Protein AF-A0AAW0ALJ9-F1 (afdb_monomer)

Organism: NCBI:txid2862362

Sequence (204 aa):
MAFVFSSTTNTSSNLKRYLHLRTLSTPAQHSFQTSSTCPASNTCPASDTCPASDTCPASNTCPASQPPGKKIRSPAALAARAQASARYRKRNLKEEREKARERMARHRKKVKEDEALAEDFRARAREHTRRYRDKCVRLNCHEAQLITFHGPRPTTRATCSALSASLLDALERVKSRCQWLYSIAWTMQYPTALDRKRLVILLY

pLDDT: mean 70.54, std 20.19, range [33.31, 98.62]

Foldseek 3Di:
DDDDDDDDDDDPVVVVVVVVVPPPDDDDDPDPPPDCPPDPDDPPPPPDDDPDDDDDDPDDPDPPPDPPDPPPDPPVVVVVVVVVVVVVVVVVVVVVVVVVVVVVVVVVVVVVVVVVVVVVVVVVVVVVVVVVVVVVVVVVVVVVVVCVPPPDDPPDPVVVVVVVVVVVVVVVVVVVVVVVVVVVVVCVVDDPPPCPVVVVVVVD

Secondary structure (DSSP, 8-state):
-----------HHHHHHHHHTSSS-----------------------------------------PPS------HHHHHHHHHHHHHHHHHHHHHHHHHHHHHHHHHHHHHHHHHHHHHHHHHHHHHHHHHHHHHHHHHHHHHHHHHHHHPPP--SHHHHHHHHHHHHHHHHHHHHHHHHHHHHHHHHH---TTSTTTTTTS--

Mean predicted aligned error: 17.13 Å

Structure (mmCIF, N/CA/C/O backbone):
data_AF-A0AAW0ALJ9-F1
#
_entry.id   AF-A0AAW0ALJ9-F1
#
loop_
_atom_site.group_PDB
_atom_site.id
_atom_site.type_symbol
_atom_site.label_atom_id
_atom_site.label_alt_id
_atom_site.label_comp_id
_atom_site.label_asym_id
_atom_site.label_entity_id
_atom_site.label_seq_id
_atom_site.pdbx_PDB_ins_code
_atom_site.Cartn_x
_atom_site.Cartn_y
_atom_site.Cartn_z
_atom_site.occupancy
_atom_site.B_iso_or_equiv
_atom_site.auth_seq_id
_atom_site.auth_comp_id
_atom_site.auth_asym_id
_atom_site.auth_atom_id
_atom_site.pdbx_PDB_model_num
ATOM 1 N N . MET A 1 1 ? 48.667 15.050 -30.613 1.00 46.19 1 MET A N 1
ATOM 2 C CA . MET A 1 1 ? 47.858 15.684 -29.549 1.00 46.1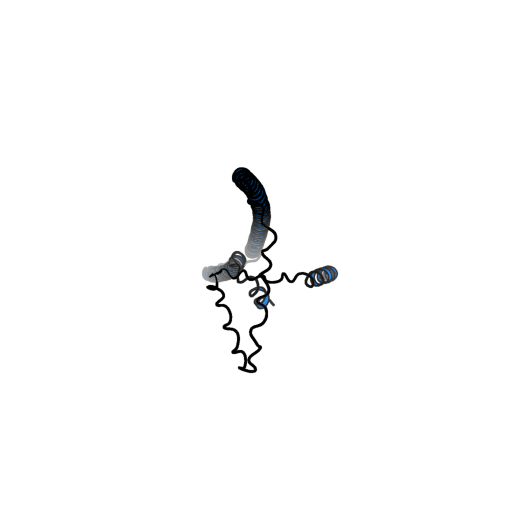9 1 MET A CA 1
ATOM 3 C C . MET A 1 1 ? 47.648 14.663 -28.441 1.00 46.19 1 MET A C 1
ATOM 5 O O . MET A 1 1 ? 46.950 13.685 -28.667 1.00 46.19 1 MET A O 1
ATOM 9 N N . ALA A 1 2 ? 48.331 14.825 -27.307 1.00 33.31 2 ALA A N 1
ATOM 10 C CA . ALA A 1 2 ? 48.246 13.908 -26.172 1.00 33.31 2 ALA A CA 1
ATOM 11 C C . ALA A 1 2 ? 47.044 14.277 -25.288 1.00 33.31 2 ALA A C 1
ATOM 13 O O . ALA A 1 2 ? 46.934 15.419 -24.847 1.00 33.31 2 ALA A O 1
ATOM 14 N N . PHE A 1 3 ? 46.141 13.324 -25.053 1.00 39.56 3 PHE A N 1
ATOM 15 C CA . PHE A 1 3 ? 45.011 13.485 -24.138 1.00 39.56 3 PHE A CA 1
ATOM 16 C C . PHE A 1 3 ? 45.433 13.064 -22.728 1.00 39.56 3 PHE A C 1
ATOM 18 O O . PHE A 1 3 ? 45.675 11.889 -22.462 1.00 39.56 3 PHE A O 1
ATOM 25 N N . VAL A 1 4 ? 45.516 14.043 -21.829 1.00 45.22 4 VAL A N 1
ATOM 26 C CA . VAL A 1 4 ? 45.705 13.840 -20.391 1.00 45.22 4 VAL A CA 1
ATOM 27 C C . VAL A 1 4 ? 44.340 13.536 -19.773 1.00 45.22 4 VAL A C 1
ATOM 29 O O . VAL A 1 4 ? 43.442 14.376 -19.795 1.00 45.22 4 VAL A O 1
ATOM 32 N N . PHE A 1 5 ? 44.170 12.331 -19.230 1.00 35.09 5 PHE A N 1
ATOM 33 C CA . PHE A 1 5 ? 42.991 11.954 -18.450 1.00 35.09 5 PHE A CA 1
ATOM 34 C C . PHE A 1 5 ? 43.221 12.314 -16.976 1.00 35.09 5 PHE A C 1
ATOM 36 O O . PHE A 1 5 ? 43.851 11.567 -16.227 1.00 35.09 5 PHE A O 1
ATOM 43 N N . SER A 1 6 ? 42.700 13.464 -16.545 1.00 41.94 6 SER A N 1
ATOM 44 C CA . SER A 1 6 ? 42.586 13.794 -15.121 1.00 41.94 6 SER A CA 1
ATOM 45 C C . SER A 1 6 ? 41.469 12.961 -14.495 1.00 41.94 6 SER A C 1
ATOM 47 O O . SER A 1 6 ? 40.286 13.215 -14.712 1.00 41.94 6 SER A O 1
ATOM 49 N N . SER A 1 7 ? 41.856 11.952 -13.719 1.00 37.72 7 SER A N 1
ATOM 50 C CA . SER A 1 7 ? 40.941 11.157 -12.900 1.00 37.72 7 SER A CA 1
ATOM 51 C C . SER A 1 7 ? 40.625 11.911 -11.609 1.00 37.72 7 SER A C 1
ATOM 53 O O . SER A 1 7 ? 41.486 12.071 -10.749 1.00 37.72 7 SER A O 1
ATOM 55 N N . THR A 1 8 ? 39.388 12.381 -11.463 1.00 41.19 8 THR A N 1
ATOM 56 C CA . THR A 1 8 ? 38.881 12.973 -10.221 1.00 41.19 8 THR A CA 1
ATOM 57 C C . THR A 1 8 ? 38.440 11.871 -9.257 1.00 41.19 8 THR A C 1
ATOM 59 O O . THR A 1 8 ? 37.381 11.260 -9.386 1.00 41.19 8 THR A O 1
ATOM 62 N N . THR A 1 9 ? 39.272 11.605 -8.256 1.00 49.66 9 THR A N 1
ATOM 63 C CA . THR A 1 9 ? 38.980 10.728 -7.121 1.00 49.66 9 THR A CA 1
ATOM 64 C C . THR A 1 9 ? 38.198 11.498 -6.055 1.00 49.66 9 THR A C 1
ATOM 66 O O . THR A 1 9 ? 38.776 12.234 -5.263 1.00 49.66 9 THR A O 1
ATOM 69 N N . ASN A 1 10 ? 36.867 11.352 -6.001 1.00 49.78 10 ASN A N 1
ATOM 70 C CA . ASN A 1 10 ? 36.101 11.874 -4.858 1.00 49.78 10 ASN A CA 1
ATOM 71 C C . ASN A 1 10 ? 34.777 11.134 -4.582 1.00 49.78 10 ASN A C 1
ATOM 73 O O . ASN A 1 10 ? 33.696 11.717 -4.591 1.00 49.78 10 ASN A O 1
ATOM 77 N N . THR A 1 11 ? 34.843 9.822 -4.332 1.00 51.19 11 THR A N 1
ATOM 78 C CA . THR A 1 11 ? 33.667 9.014 -3.927 1.00 51.19 11 THR A CA 1
ATOM 79 C C . THR A 1 11 ? 33.867 8.191 -2.646 1.00 51.19 11 THR A C 1
ATOM 81 O O . THR A 1 11 ? 32.933 7.541 -2.181 1.00 51.19 11 THR A O 1
ATOM 84 N N . SER A 1 12 ? 35.035 8.262 -1.999 1.00 51.81 12 SER A N 1
ATOM 85 C CA . SER A 1 12 ? 35.362 7.429 -0.825 1.00 51.81 12 SER A CA 1
ATOM 86 C C . SER A 1 12 ? 34.650 7.854 0.478 1.00 51.81 12 SER A C 1
ATOM 88 O O . SER A 1 12 ? 34.425 7.046 1.379 1.00 51.81 12 SER A O 1
ATOM 90 N N . SER A 1 13 ? 34.203 9.107 0.589 1.00 52.22 13 SER A N 1
ATOM 91 C CA . SER A 1 13 ? 33.634 9.658 1.830 1.00 52.22 13 SER A CA 1
ATOM 92 C C . SER A 1 13 ? 32.159 9.303 2.084 1.00 52.22 13 SER A C 1
ATOM 94 O O . SER A 1 13 ? 31.723 9.332 3.235 1.00 52.22 13 SER A O 1
ATOM 96 N N . ASN A 1 14 ? 31.394 8.883 1.069 1.00 53.47 14 ASN A N 1
ATOM 97 C CA . ASN A 1 14 ? 29.985 8.493 1.254 1.00 53.47 14 ASN A CA 1
ATOM 98 C C . ASN A 1 14 ? 29.789 7.017 1.640 1.00 53.47 14 ASN A C 1
ATOM 100 O O . ASN A 1 14 ? 28.769 6.677 2.243 1.00 53.47 14 ASN A O 1
ATOM 104 N N . LEU A 1 15 ? 30.772 6.144 1.389 1.00 54.16 15 LEU A N 1
ATOM 105 C CA . LEU A 1 15 ? 30.661 4.725 1.749 1.00 54.16 15 LEU A CA 1
ATOM 106 C C . LEU A 1 15 ? 30.765 4.489 3.268 1.00 54.16 15 LEU A C 1
ATOM 108 O O . LEU A 1 15 ? 30.088 3.614 3.806 1.00 54.16 15 LEU A O 1
ATOM 112 N N . LYS A 1 16 ? 31.541 5.313 3.990 1.00 51.78 16 LYS A N 1
ATOM 113 C CA . LYS A 1 16 ? 31.688 5.188 5.453 1.00 51.78 16 LYS A CA 1
ATOM 114 C C . LYS A 1 16 ? 30.420 5.558 6.234 1.00 51.78 16 LYS A C 1
ATOM 116 O O . LYS A 1 16 ? 30.189 4.982 7.293 1.00 51.78 16 LYS A O 1
ATOM 121 N N . ARG A 1 17 ? 29.551 6.439 5.714 1.00 52.72 17 ARG A N 1
ATOM 122 C CA . ARG A 1 17 ? 28.246 6.723 6.352 1.00 52.72 17 ARG A CA 1
ATOM 123 C C . ARG A 1 17 ? 27.226 5.601 6.153 1.00 52.72 17 ARG A C 1
ATOM 125 O O . ARG A 1 17 ? 26.405 5.381 7.036 1.00 52.72 17 ARG A O 1
ATOM 132 N N . TYR A 1 18 ? 27.306 4.853 5.053 1.00 48.38 18 TYR A N 1
ATOM 133 C CA . TYR A 1 18 ? 26.383 3.744 4.788 1.00 48.38 18 TYR A CA 1
ATOM 134 C C . TYR A 1 18 ? 26.651 2.499 5.648 1.00 48.38 18 TYR A C 1
ATOM 136 O O . TYR A 1 18 ? 25.716 1.759 5.950 1.00 48.38 18 TYR A O 1
ATOM 144 N N . LEU A 1 19 ? 27.891 2.282 6.099 1.00 53.19 19 LEU A N 1
ATOM 145 C CA . LEU A 1 19 ? 28.223 1.139 6.960 1.00 53.19 19 LEU A CA 1
ATOM 146 C C . LEU A 1 19 ? 27.845 1.348 8.435 1.00 53.19 19 LEU A C 1
ATOM 148 O O . LEU A 1 19 ? 27.513 0.377 9.108 1.00 53.19 19 LEU A O 1
ATOM 152 N N . HIS A 1 20 ? 27.794 2.590 8.927 1.00 49.97 20 HIS A N 1
ATOM 153 C CA . HIS A 1 20 ? 27.450 2.866 10.331 1.00 49.97 20 HIS A CA 1
ATOM 154 C C . HIS A 1 20 ? 25.946 2.800 10.651 1.00 49.97 20 HIS A C 1
ATOM 156 O O . HIS A 1 20 ? 25.574 2.640 11.809 1.00 49.97 20 HIS A O 1
ATOM 162 N N . LEU A 1 21 ? 25.070 2.876 9.643 1.00 47.25 21 LEU A N 1
ATOM 163 C CA . LEU A 1 21 ? 23.615 2.748 9.819 1.00 47.25 21 LEU A CA 1
ATOM 164 C C . LEU A 1 21 ? 23.124 1.290 9.813 1.00 47.25 21 LEU A C 1
ATOM 166 O O . LEU A 1 21 ? 21.953 1.036 10.085 1.00 47.25 21 LEU A O 1
ATOM 170 N N . ARG A 1 22 ? 23.998 0.316 9.521 1.00 47.56 22 ARG A N 1
ATOM 171 C CA . ARG A 1 22 ? 23.617 -1.100 9.393 1.00 47.56 22 ARG A CA 1
ATOM 172 C C . ARG A 1 22 ? 23.687 -1.897 10.701 1.00 47.56 22 ARG A C 1
ATOM 174 O O . ARG A 1 22 ? 23.239 -3.039 10.718 1.00 47.56 22 ARG A O 1
ATOM 181 N N . THR A 1 23 ? 24.191 -1.311 11.787 1.00 46.69 23 THR A N 1
ATOM 182 C CA . THR A 1 23 ? 24.416 -2.007 13.069 1.00 46.69 23 THR A CA 1
ATOM 183 C C . THR A 1 23 ? 23.332 -1.791 14.132 1.00 46.69 23 THR A C 1
ATOM 185 O O . THR A 1 23 ? 23.450 -2.356 15.211 1.00 46.69 23 THR A O 1
ATOM 188 N N . LEU A 1 24 ? 22.264 -1.026 13.867 1.00 47.66 24 LEU A N 1
ATOM 189 C CA . LEU A 1 24 ? 21.265 -0.671 14.898 1.00 47.66 24 LEU A CA 1
ATOM 190 C C . LEU A 1 24 ? 19.815 -1.041 14.557 1.00 47.66 24 LEU A C 1
ATOM 192 O O . LEU A 1 24 ? 18.875 -0.420 15.049 1.00 47.66 24 LEU A O 1
ATOM 196 N N . SER A 1 25 ? 19.576 -2.038 13.707 1.00 49.31 25 SER A N 1
ATOM 197 C CA . SER A 1 25 ? 18.195 -2.414 13.369 1.00 49.31 25 SER A CA 1
ATOM 198 C C . SER A 1 25 ? 18.040 -3.901 13.082 1.00 49.31 25 SER A C 1
ATOM 200 O O . SER A 1 25 ? 17.713 -4.310 11.972 1.00 49.31 25 SER A O 1
ATOM 202 N N . THR A 1 26 ? 18.241 -4.726 14.104 1.00 49.16 26 THR A N 1
ATOM 203 C CA . THR A 1 26 ? 17.614 -6.049 14.176 1.00 49.16 26 THR A CA 1
ATOM 204 C C . THR A 1 26 ? 16.191 -5.882 14.718 1.00 49.16 26 THR A C 1
ATOM 206 O O . THR A 1 26 ? 16.037 -5.639 15.916 1.00 49.16 26 THR A O 1
ATOM 209 N N . PRO A 1 27 ? 15.126 -5.998 13.903 1.00 50.84 27 PRO A N 1
ATOM 210 C CA . PRO A 1 27 ? 13.801 -6.210 14.457 1.00 50.84 27 PRO A CA 1
ATOM 211 C C . PRO A 1 27 ? 13.751 -7.638 15.003 1.00 50.84 27 PRO A C 1
ATOM 213 O O . PRO A 1 27 ? 13.974 -8.603 14.268 1.00 50.84 27 PRO A O 1
ATOM 216 N N . ALA A 1 28 ? 13.480 -7.757 16.302 1.00 47.88 28 ALA A N 1
ATOM 217 C CA . ALA A 1 28 ? 13.108 -9.010 16.935 1.00 47.88 28 ALA A CA 1
ATOM 218 C C . ALA A 1 28 ? 12.005 -9.680 16.101 1.00 47.88 28 ALA A C 1
ATOM 220 O O . ALA A 1 28 ? 10.946 -9.095 15.855 1.00 47.88 28 ALA A O 1
ATOM 221 N N . GLN A 1 29 ? 12.283 -10.886 15.609 1.00 45.19 29 GLN A N 1
ATOM 222 C CA . GLN A 1 29 ? 11.297 -11.695 14.913 1.00 45.19 29 GLN A CA 1
ATOM 223 C C . GLN A 1 29 ? 10.263 -12.184 15.927 1.00 45.19 29 GLN A C 1
ATOM 225 O O . GLN A 1 29 ? 10.466 -13.190 16.596 1.00 45.19 29 GLN A O 1
ATOM 230 N N . HIS A 1 30 ? 9.144 -11.473 16.032 1.00 46.22 30 HIS A N 1
ATOM 231 C CA . HIS A 1 30 ? 7.924 -12.038 16.593 1.00 46.22 30 HIS A CA 1
ATOM 232 C C . HIS A 1 30 ? 7.236 -12.862 15.502 1.00 46.22 30 HIS A C 1
ATOM 234 O O . HIS A 1 30 ? 6.482 -12.344 14.677 1.00 46.22 30 HIS A O 1
ATOM 240 N N . SER A 1 31 ? 7.534 -14.158 15.479 1.00 45.16 31 SER A N 1
ATOM 241 C CA . SER A 1 31 ? 6.715 -15.159 14.808 1.00 45.16 31 SER A CA 1
ATOM 242 C C . SER A 1 31 ? 5.355 -15.225 15.509 1.00 45.16 31 SER A C 1
ATOM 244 O O . SER A 1 31 ? 5.223 -15.722 16.625 1.00 45.16 31 SER A O 1
ATOM 246 N N . PHE A 1 32 ? 4.316 -14.704 14.859 1.00 46.53 32 PHE A N 1
ATOM 247 C CA . PHE A 1 32 ? 2.937 -14.962 15.262 1.00 46.53 32 PHE A CA 1
ATOM 248 C C . PHE A 1 32 ? 2.564 -16.381 14.823 1.00 46.53 32 PHE A C 1
ATOM 250 O O . PHE A 1 32 ? 2.092 -16.596 13.710 1.00 46.53 32 PHE A O 1
ATOM 257 N N . GLN A 1 33 ? 2.802 -17.355 15.702 1.00 45.84 33 GLN A N 1
ATOM 258 C CA . GLN A 1 33 ? 2.175 -18.670 15.620 1.00 45.84 33 GLN A CA 1
ATOM 259 C C . GLN A 1 33 ? 0.675 -18.511 15.903 1.00 45.84 33 GLN A C 1
ATOM 261 O O . GLN A 1 33 ? 0.235 -18.351 17.040 1.00 45.84 33 GLN A O 1
ATOM 266 N N . THR A 1 34 ? -0.121 -18.523 14.841 1.00 56.22 34 THR A N 1
ATOM 267 C CA . THR A 1 34 ? -1.567 -18.718 14.906 1.00 56.22 34 THR A CA 1
ATOM 268 C C . THR A 1 34 ? -1.861 -20.196 15.139 1.00 56.22 34 THR A C 1
ATOM 270 O O . THR A 1 34 ? -1.852 -20.972 14.191 1.00 56.22 34 THR A O 1
ATOM 273 N N . SER A 1 35 ? -2.134 -20.570 16.386 1.00 47.78 35 SER A N 1
ATOM 274 C CA . SER A 1 35 ? -3.017 -21.692 16.745 1.00 47.78 35 SER A CA 1
ATOM 275 C C . SER A 1 35 ? -3.161 -21.736 18.265 1.00 47.78 35 SER A C 1
ATOM 277 O O . SER A 1 35 ? -2.544 -22.552 18.947 1.00 47.78 35 SER A O 1
ATOM 279 N N . SER A 1 36 ? -3.975 -20.837 18.819 1.00 44.88 36 SER A N 1
ATOM 280 C CA . SER A 1 36 ? -4.501 -20.995 20.175 1.00 44.88 36 SER A CA 1
ATOM 281 C C . SER A 1 36 ? -5.580 -22.082 20.159 1.00 44.88 36 SER A C 1
ATOM 283 O O . SER A 1 36 ? -6.774 -21.799 20.252 1.00 44.88 36 SER A O 1
ATOM 285 N N . THR A 1 37 ? -5.161 -23.332 19.991 1.00 46.03 37 THR A N 1
ATOM 286 C CA . THR A 1 37 ? -5.931 -24.469 20.485 1.00 46.03 37 THR A CA 1
ATOM 287 C C . THR A 1 37 ? -5.856 -24.354 22.000 1.00 46.03 37 THR A C 1
ATOM 289 O O . THR A 1 37 ? -4.764 -24.414 22.563 1.00 46.03 37 THR A O 1
ATOM 292 N N . CYS A 1 38 ? -6.982 -24.074 22.654 1.00 49.50 38 CYS A N 1
ATOM 293 C CA . CYS A 1 38 ? -7.060 -24.063 24.110 1.00 49.50 38 CYS A CA 1
ATOM 294 C C . CYS A 1 38 ? -6.455 -25.375 24.633 1.00 49.50 38 CYS A C 1
ATOM 296 O O . CYS A 1 38 ? -6.991 -26.431 24.280 1.00 49.50 38 CYS A O 1
ATOM 298 N N . PRO A 1 39 ? -5.369 -25.363 25.433 1.00 49.53 39 PRO A N 1
ATOM 299 C CA . PRO A 1 39 ? -5.003 -26.566 26.148 1.00 49.53 39 PRO A CA 1
ATOM 300 C C . PRO A 1 39 ? -6.177 -26.869 27.071 1.00 49.53 39 PRO A C 1
ATOM 302 O O . PRO A 1 39 ? -6.634 -26.014 27.837 1.00 49.53 39 PRO A O 1
ATOM 305 N N . ALA A 1 40 ? -6.727 -28.064 26.881 1.00 51.59 40 ALA A N 1
ATOM 306 C CA . ALA A 1 40 ? -7.735 -28.635 27.739 1.00 51.59 40 ALA A CA 1
ATOM 307 C C . ALA A 1 40 ? -7.312 -28.432 29.195 1.00 51.59 40 ALA A C 1
ATOM 309 O O . ALA A 1 40 ? -6.150 -28.634 29.539 1.00 51.59 40 ALA A O 1
ATOM 310 N N . SER A 1 41 ? -8.278 -27.963 29.979 1.00 48.69 41 SER A N 1
ATOM 311 C CA . SER A 1 41 ? -8.406 -28.101 31.422 1.00 48.69 41 SER A CA 1
ATOM 312 C C . SER A 1 41 ? -7.146 -28.581 32.132 1.00 48.69 41 SER A C 1
ATOM 314 O O . SER A 1 41 ? -6.785 -29.748 32.026 1.00 48.69 41 SER A O 1
ATOM 316 N N . ASN A 1 42 ? -6.544 -27.686 32.916 1.00 44.78 42 ASN A N 1
ATOM 317 C CA . ASN A 1 42 ? -5.642 -28.051 33.998 1.00 44.78 42 ASN A CA 1
ATOM 318 C C . ASN A 1 42 ? -6.293 -29.164 34.830 1.00 44.78 42 ASN A C 1
ATOM 320 O O . ASN A 1 42 ? -7.122 -28.899 35.702 1.00 44.78 42 ASN A O 1
ATOM 324 N N . THR A 1 43 ? -5.932 -30.409 34.543 1.00 50.56 43 THR A N 1
ATOM 325 C CA . THR A 1 43 ? -6.062 -31.510 35.478 1.00 50.56 43 THR A CA 1
ATOM 326 C C . THR A 1 43 ? -5.200 -31.105 36.661 1.00 50.56 43 THR A C 1
ATOM 328 O O . THR A 1 43 ? -3.995 -30.896 36.510 1.00 50.56 43 THR A O 1
ATOM 331 N N . CYS A 1 44 ? -5.827 -30.891 37.817 1.00 45.19 44 CYS A N 1
ATOM 332 C CA . CYS A 1 44 ? -5.109 -30.692 39.065 1.00 45.19 44 CYS A CA 1
ATOM 333 C C . CYS A 1 44 ? -4.038 -31.790 39.174 1.00 45.19 44 CYS A C 1
ATOM 335 O O . CYS A 1 44 ? -4.384 -32.956 38.953 1.00 45.19 44 CYS A O 1
ATOM 337 N N . PRO A 1 45 ? -2.766 -31.465 39.469 1.00 48.38 45 PRO A N 1
ATOM 338 C CA . PRO A 1 45 ? -1.803 -32.507 39.769 1.00 48.38 45 PRO A CA 1
ATOM 339 C C . PRO A 1 45 ? -2.372 -33.290 40.949 1.00 48.38 45 PRO A C 1
ATOM 341 O O . PRO A 1 45 ? -2.704 -32.702 41.982 1.00 48.38 45 PRO A O 1
ATOM 344 N N . ALA A 1 46 ? -2.569 -34.594 40.748 1.00 56.19 46 ALA A N 1
ATOM 345 C CA . ALA A 1 46 ? -2.846 -35.520 41.828 1.00 56.19 46 ALA A CA 1
ATOM 346 C C . ALA A 1 46 ? -1.703 -35.341 42.825 1.00 56.19 46 ALA A C 1
ATOM 348 O O . ALA A 1 46 ? -0.559 -35.664 42.516 1.00 56.19 46 ALA A O 1
ATOM 349 N N . SER A 1 47 ? -2.006 -34.678 43.939 1.00 48.94 47 SER A N 1
ATOM 350 C CA . SER A 1 47 ? -1.036 -34.410 44.984 1.00 48.94 47 SER A CA 1
ATOM 351 C C . SER A 1 47 ? -0.462 -35.734 45.443 1.00 48.94 47 SER A C 1
ATOM 353 O O . SER A 1 47 ? -1.206 -36.678 45.721 1.00 48.94 47 SER A O 1
ATOM 355 N N . ASP A 1 48 ? 0.862 -35.767 45.465 1.00 46.31 48 ASP A N 1
ATOM 356 C CA . ASP A 1 48 ? 1.654 -36.861 45.969 1.00 46.31 48 ASP A CA 1
ATOM 357 C C . ASP A 1 48 ? 1.102 -37.362 47.300 1.00 46.31 48 ASP A C 1
ATOM 359 O O . ASP A 1 48 ? 0.805 -36.607 48.228 1.00 46.31 48 ASP A O 1
ATOM 363 N N . THR A 1 49 ? 0.956 -38.677 47.332 1.00 51.69 49 THR A N 1
ATOM 364 C CA . THR A 1 49 ? 0.745 -39.540 48.481 1.00 51.69 49 THR A CA 1
ATOM 365 C C . THR A 1 49 ? 1.420 -38.973 49.732 1.00 51.69 49 THR A C 1
ATOM 367 O O . THR A 1 49 ? 2.643 -39.014 49.868 1.00 51.69 49 THR A O 1
ATOM 370 N N . CYS A 1 50 ? 0.621 -38.459 50.668 1.00 46.59 50 CYS A N 1
ATOM 371 C CA . CYS A 1 50 ? 1.088 -38.192 52.022 1.00 46.59 50 CYS A CA 1
ATOM 372 C C . CYS A 1 50 ? 1.583 -39.517 52.629 1.00 46.59 50 CYS A C 1
ATOM 374 O O . CYS A 1 50 ? 0.841 -40.505 52.578 1.00 46.59 50 CYS A O 1
ATOM 376 N N . PRO A 1 51 ? 2.794 -39.582 53.210 1.00 49.06 51 PRO A N 1
ATOM 377 C CA . PRO A 1 51 ? 3.198 -40.752 53.969 1.00 49.06 51 PRO A CA 1
ATOM 378 C C . PRO A 1 51 ? 2.259 -40.891 55.169 1.00 49.06 51 PRO A C 1
ATOM 380 O O . PRO A 1 51 ? 2.028 -39.940 55.916 1.00 49.06 51 PRO A O 1
ATOM 383 N N . ALA A 1 52 ? 1.688 -42.084 55.317 1.00 56.28 52 ALA A N 1
ATOM 384 C CA . ALA A 1 52 ? 0.943 -42.486 56.494 1.00 56.28 52 ALA A CA 1
ATOM 385 C C . ALA A 1 52 ? 1.890 -42.450 57.697 1.00 56.28 52 ALA A C 1
ATOM 387 O O . ALA A 1 52 ? 2.688 -43.363 57.904 1.00 56.28 52 ALA A O 1
ATOM 388 N N . SER A 1 53 ? 1.851 -41.375 58.471 1.00 54.62 53 SER A N 1
ATOM 389 C CA . SER A 1 53 ? 2.475 -41.340 59.785 1.00 54.62 53 SER A CA 1
ATOM 390 C C . SER A 1 53 ? 1.619 -40.481 60.697 1.00 54.62 53 SER A C 1
ATOM 392 O O . SER A 1 53 ? 1.390 -39.300 60.451 1.00 54.62 53 SER A O 1
ATOM 394 N N . ASP A 1 54 ? 1.146 -41.167 61.726 1.00 44.84 54 ASP A N 1
ATOM 395 C CA . ASP A 1 54 ? 0.672 -40.658 62.998 1.00 44.84 54 ASP A CA 1
ATOM 396 C C . ASP A 1 54 ? -0.699 -39.980 63.015 1.00 44.84 54 ASP A C 1
ATOM 398 O O . ASP A 1 54 ? -0.914 -38.801 62.747 1.00 44.84 54 ASP A O 1
ATOM 402 N N . THR A 1 55 ? -1.644 -40.823 63.419 1.00 52.47 55 THR A N 1
ATOM 403 C CA . THR A 1 55 ? -2.919 -40.552 64.067 1.00 52.47 55 THR A CA 1
ATOM 404 C C . THR A 1 55 ? -2.830 -39.363 65.036 1.00 52.47 55 THR A C 1
ATOM 406 O O . THR A 1 55 ? -2.635 -39.525 66.239 1.00 52.47 55 THR A O 1
ATOM 409 N N . CYS A 1 56 ? -3.011 -38.145 64.528 1.00 46.12 56 CYS A N 1
ATOM 410 C CA . CYS A 1 56 ? -3.334 -36.993 65.363 1.00 46.12 56 CYS A CA 1
ATOM 411 C C . CYS A 1 56 ? -4.746 -37.189 65.942 1.00 46.12 56 CYS A C 1
ATOM 413 O O . CYS A 1 56 ? -5.675 -37.498 65.187 1.00 46.12 56 CYS A O 1
ATOM 415 N N . PRO A 1 57 ? -4.946 -37.019 67.262 1.00 47.09 57 PRO A N 1
ATOM 416 C CA . PRO A 1 57 ? -6.267 -37.117 67.857 1.00 47.09 57 PRO A CA 1
ATOM 417 C C . PRO A 1 57 ? -7.169 -36.041 67.254 1.00 47.09 57 PRO A C 1
ATOM 419 O O . PRO A 1 57 ? -6.761 -34.890 67.082 1.00 47.09 57 PRO A O 1
ATOM 422 N N . ALA A 1 58 ? -8.394 -36.447 66.924 1.00 54.78 58 ALA A N 1
ATOM 423 C CA . ALA A 1 58 ? -9.474 -35.600 66.448 1.00 54.78 58 ALA A CA 1
ATOM 424 C C . ALA A 1 58 ? -9.774 -34.490 67.467 1.00 54.78 58 ALA A C 1
ATOM 426 O O . ALA A 1 58 ? -10.634 -34.633 68.330 1.00 54.78 58 ALA A O 1
ATOM 427 N N . SER A 1 59 ? -9.050 -33.383 67.363 1.00 50.53 59 SER A N 1
ATOM 428 C CA . SER A 1 59 ? -9.231 -32.214 68.208 1.00 50.53 59 SER A CA 1
ATOM 429 C C . SER A 1 59 ? -9.281 -30.984 67.321 1.00 50.53 59 SER A C 1
ATOM 431 O O . SER A 1 59 ? -8.280 -30.559 66.751 1.00 50.53 59 SER A O 1
ATOM 433 N N . ASN A 1 60 ? -10.479 -30.406 67.269 1.00 46.72 60 ASN A N 1
ATOM 434 C CA . ASN A 1 60 ? -10.785 -29.062 66.796 1.00 46.72 60 ASN A CA 1
ATOM 435 C C . ASN A 1 60 ? -10.720 -28.865 65.280 1.00 46.72 60 ASN A C 1
ATOM 437 O O . ASN A 1 60 ? -9.798 -28.270 64.728 1.00 46.72 60 ASN A O 1
ATOM 441 N N . THR A 1 61 ? -11.809 -29.264 64.624 1.00 53.94 61 THR A N 1
ATOM 442 C CA . THR A 1 61 ? -12.313 -28.618 63.412 1.00 53.94 61 THR A CA 1
ATOM 443 C C . THR A 1 61 ? -12.304 -27.105 63.643 1.00 53.94 61 THR A C 1
ATOM 445 O O . THR A 1 61 ? -13.201 -26.563 64.288 1.00 53.94 61 THR A O 1
ATOM 448 N N . CYS A 1 62 ? -11.269 -26.411 63.167 1.00 50.03 62 CYS A N 1
ATOM 449 C CA . CYS A 1 62 ? -11.293 -24.959 63.082 1.00 50.03 62 CYS A CA 1
ATOM 450 C C . CYS A 1 62 ? -12.582 -24.589 62.338 1.00 50.03 62 CYS A C 1
ATOM 452 O O . CYS A 1 62 ? -12.792 -25.105 61.233 1.00 50.03 62 CYS A O 1
ATOM 454 N N . PRO A 1 63 ? -13.472 -23.756 62.909 1.00 55.81 63 PRO A N 1
ATOM 455 C CA . PRO A 1 63 ? -14.631 -23.291 62.174 1.00 55.81 63 PRO A CA 1
ATOM 456 C C . PRO A 1 63 ? -14.080 -22.629 60.921 1.00 55.81 63 PRO A C 1
ATOM 458 O O . PRO A 1 63 ? -13.264 -21.711 61.017 1.00 55.81 63 PRO A O 1
ATOM 461 N N . ALA A 1 64 ? -14.448 -23.152 59.752 1.00 58.62 64 ALA A N 1
ATOM 462 C CA . ALA A 1 64 ? -14.143 -22.518 58.486 1.00 58.62 64 ALA A CA 1
ATOM 463 C C . ALA A 1 64 ? -14.648 -21.083 58.613 1.00 58.62 64 ALA A C 1
ATOM 465 O O . ALA A 1 64 ? -15.861 -20.868 58.609 1.00 58.62 64 ALA A O 1
ATOM 466 N N . SER A 1 65 ? -13.728 -20.138 58.843 1.00 59.47 65 SER A N 1
ATOM 467 C CA . SER A 1 65 ? -14.026 -18.719 58.972 1.00 59.47 65 SER A CA 1
ATOM 468 C C . SER A 1 65 ? -14.837 -18.352 57.750 1.00 59.47 65 SER A C 1
ATOM 470 O O . SER A 1 65 ? -14.297 -18.248 56.646 1.00 59.47 65 SER A O 1
ATOM 472 N N . GLN A 1 66 ? -16.154 -18.251 57.935 1.00 59.66 66 GLN A N 1
ATOM 473 C CA . GLN A 1 66 ? -17.041 -17.867 56.863 1.00 59.66 66 GLN A CA 1
ATOM 474 C C . GLN A 1 66 ? -16.529 -16.511 56.395 1.00 59.66 66 GLN A C 1
ATOM 476 O O . GLN A 1 66 ? -16.378 -15.610 57.229 1.00 59.66 66 GLN A O 1
ATOM 481 N N . PRO A 1 67 ? -16.182 -16.363 55.104 1.00 68.81 67 PRO A N 1
ATOM 482 C CA . PRO A 1 67 ? -15.707 -15.087 54.612 1.00 68.81 67 PRO A CA 1
ATOM 483 C C . PRO A 1 67 ? -16.756 -14.044 55.009 1.00 68.81 67 PRO A C 1
ATOM 485 O O . PRO A 1 67 ? -17.946 -14.288 54.774 1.00 68.81 67 PRO A O 1
ATOM 488 N N . PRO A 1 68 ? -16.347 -12.939 55.662 1.00 67.62 68 PRO A N 1
ATOM 489 C CA . PRO A 1 68 ? -17.262 -11.991 56.282 1.00 67.62 68 PRO A CA 1
ATOM 490 C C . PRO A 1 68 ? -18.364 -11.639 55.288 1.00 67.62 68 PRO A C 1
ATOM 492 O O . PRO A 1 68 ? -18.077 -11.284 54.140 1.00 67.62 68 PRO A O 1
ATOM 495 N N . GLY A 1 69 ? -19.611 -11.848 55.725 1.00 62.72 69 GLY A N 1
ATOM 496 C CA . GLY A 1 69 ? -20.798 -11.957 54.884 1.00 62.72 69 GLY A CA 1
ATOM 497 C C . GLY A 1 69 ? -20.767 -11.021 53.682 1.00 62.72 69 GLY A C 1
ATOM 498 O O . GLY A 1 69 ? -20.853 -9.798 53.817 1.00 62.72 69 GLY A O 1
ATOM 499 N N . LYS A 1 70 ? -20.654 -11.602 52.481 1.00 73.00 70 LYS A N 1
ATOM 500 C CA . LYS A 1 70 ? -20.848 -10.868 51.230 1.00 73.00 70 LYS A CA 1
ATOM 501 C C . L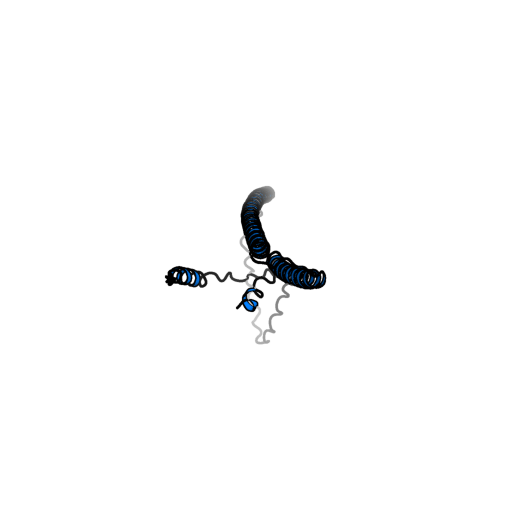YS A 1 70 ? -22.253 -10.277 51.275 1.00 73.00 70 LYS A C 1
ATOM 503 O O . LYS A 1 70 ? -23.220 -10.990 51.029 1.00 73.00 70 LYS A O 1
ATOM 508 N N . LYS A 1 71 ? -22.363 -8.977 51.580 1.00 80.44 71 LYS A N 1
ATOM 509 C CA . LYS A 1 71 ? -23.607 -8.212 51.430 1.00 80.44 71 LYS A CA 1
ATOM 510 C C . LYS A 1 71 ? -24.172 -8.526 50.047 1.00 80.44 71 LYS A C 1
ATOM 512 O O . LYS A 1 71 ? -23.560 -8.163 49.037 1.00 80.44 71 LYS A O 1
ATOM 517 N N . ILE A 1 72 ? -25.294 -9.245 50.011 1.00 79.56 72 ILE A N 1
ATOM 518 C CA . ILE A 1 72 ? -25.999 -9.580 48.777 1.00 79.56 72 ILE A CA 1
ATOM 519 C C . ILE A 1 72 ? -26.373 -8.241 48.146 1.00 79.56 72 ILE A C 1
ATOM 521 O O . ILE A 1 72 ? -27.159 -7.472 48.698 1.00 79.56 72 ILE A O 1
ATOM 525 N N . ARG A 1 73 ? -25.717 -7.898 47.035 1.00 85.00 73 ARG A N 1
ATOM 526 C CA . ARG A 1 73 ? -26.024 -6.661 46.316 1.00 85.00 73 ARG A CA 1
ATOM 527 C C . ARG A 1 73 ? -27.429 -6.797 45.750 1.00 85.00 73 ARG A C 1
ATOM 529 O O . ARG A 1 73 ? -27.762 -7.840 45.192 1.00 85.00 73 ARG A O 1
ATOM 536 N N . SER A 1 74 ? -28.224 -5.738 45.861 1.00 93.75 74 SER A N 1
ATOM 537 C CA . SER A 1 74 ? -29.559 -5.720 45.274 1.00 93.75 74 SER A CA 1
ATOM 538 C C . SER A 1 74 ? -29.488 -5.979 43.756 1.00 93.75 74 SER A C 1
ATOM 540 O O . SER A 1 74 ? -28.518 -5.563 43.106 1.00 93.75 74 SER A O 1
ATOM 542 N N . PRO A 1 75 ? -30.506 -6.623 43.157 1.00 94.56 75 PRO A N 1
ATOM 543 C CA . PRO A 1 75 ? -30.575 -6.842 41.709 1.00 94.56 75 PRO A CA 1
ATOM 544 C C . PRO A 1 75 ? -30.367 -5.557 40.890 1.00 94.56 75 PRO A C 1
ATOM 546 O O . PRO A 1 75 ? -29.691 -5.570 39.861 1.00 94.56 75 PRO A O 1
ATOM 549 N N . ALA A 1 76 ? -30.851 -4.418 41.400 1.00 94.50 76 ALA A N 1
ATOM 550 C CA . ALA A 1 76 ? -30.648 -3.102 40.798 1.00 94.50 76 ALA A CA 1
ATOM 551 C C . ALA A 1 76 ? -29.159 -2.711 40.697 1.00 94.50 76 ALA A C 1
ATOM 553 O O . ALA A 1 76 ? -28.712 -2.218 39.660 1.00 94.50 76 ALA A O 1
ATOM 554 N N . ALA A 1 77 ? -28.357 -2.981 41.733 1.00 93.62 77 ALA A N 1
ATOM 555 C CA . ALA A 1 77 ? -26.924 -2.685 41.724 1.00 93.62 77 ALA A CA 1
ATOM 556 C C . ALA A 1 77 ? -26.146 -3.576 40.735 1.00 93.62 77 ALA A C 1
ATOM 558 O O . ALA A 1 77 ? -25.175 -3.125 40.119 1.00 93.62 77 ALA A O 1
ATOM 559 N N . LEU A 1 78 ? -26.576 -4.830 40.549 1.00 93.88 78 LEU A N 1
ATOM 560 C CA . LEU A 1 78 ? -26.010 -5.729 39.537 1.00 93.88 78 LEU A CA 1
ATOM 561 C C . LEU A 1 78 ? -26.348 -5.259 38.116 1.00 93.88 78 LEU A C 1
ATOM 563 O O . LEU A 1 78 ? -25.450 -5.186 37.273 1.00 93.88 78 LEU A O 1
ATOM 567 N N . ALA A 1 79 ? -27.598 -4.861 37.871 1.00 95.56 79 ALA A N 1
ATOM 568 C CA . ALA A 1 79 ? -28.028 -4.317 36.586 1.00 95.56 79 ALA A CA 1
ATOM 569 C C . ALA A 1 79 ? -27.268 -3.028 36.224 1.00 95.56 79 ALA A C 1
ATOM 571 O O . ALA A 1 79 ? -26.748 -2.908 35.113 1.00 95.56 79 ALA A O 1
ATOM 572 N N . ALA A 1 80 ? -27.109 -2.101 37.175 1.00 96.19 80 ALA A N 1
ATOM 573 C CA . ALA A 1 80 ? -26.344 -0.871 36.969 1.00 96.19 80 ALA A CA 1
ATOM 574 C C . ALA A 1 80 ? -24.876 -1.157 36.604 1.00 96.19 80 ALA A C 1
ATOM 576 O O . ALA A 1 80 ? -24.327 -0.560 35.673 1.00 96.19 80 ALA A O 1
ATOM 577 N N . ARG A 1 81 ? -24.241 -2.129 37.274 1.00 96.19 81 ARG A N 1
ATOM 578 C CA . ARG A 1 81 ? -22.864 -2.543 36.965 1.00 96.19 81 ARG A CA 1
ATOM 579 C C . ARG A 1 81 ? -22.751 -3.180 35.578 1.00 96.19 81 ARG A C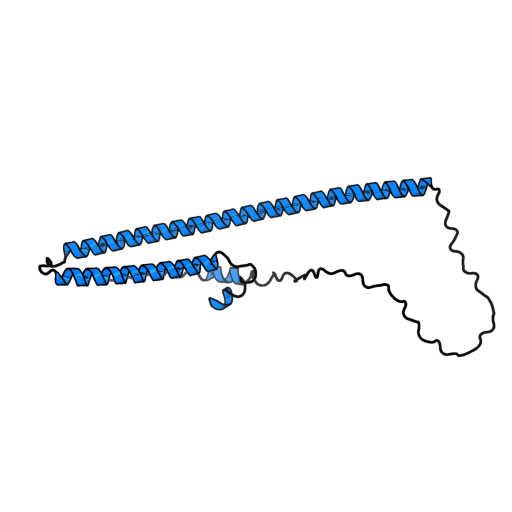 1
ATOM 581 O O . ARG A 1 81 ? -21.797 -2.888 34.855 1.00 96.19 81 ARG A O 1
ATOM 588 N N . ALA A 1 82 ? -23.716 -4.012 35.189 1.00 96.62 82 ALA A N 1
ATOM 589 C CA . ALA A 1 82 ? -23.761 -4.613 33.858 1.00 96.62 82 ALA A CA 1
ATOM 590 C C . ALA A 1 82 ? -23.909 -3.542 32.763 1.00 96.62 82 ALA A C 1
ATOM 592 O O . ALA A 1 82 ? -23.162 -3.552 31.782 1.00 96.62 82 ALA A O 1
ATOM 593 N N . GLN A 1 83 ? -24.791 -2.558 32.963 1.00 97.62 83 GLN A N 1
ATOM 594 C CA . GLN A 1 83 ? -24.960 -1.433 32.040 1.00 97.62 83 GLN A CA 1
ATOM 595 C C . GLN A 1 83 ? -23.695 -0.571 31.937 1.00 97.62 83 GLN A C 1
ATOM 597 O O . GLN A 1 83 ? -23.284 -0.211 30.830 1.00 97.62 83 GLN A O 1
ATOM 602 N N . ALA A 1 84 ? -23.037 -0.271 33.061 1.00 97.38 84 ALA A N 1
ATOM 603 C CA . ALA A 1 84 ? -21.773 0.463 33.071 1.00 97.38 84 ALA A CA 1
ATOM 604 C C . ALA A 1 84 ? -20.670 -0.295 32.311 1.00 97.38 84 ALA A C 1
ATOM 606 O O . ALA A 1 84 ? -19.981 0.289 31.472 1.00 97.38 84 ALA A O 1
ATOM 607 N N . SER A 1 85 ? -20.557 -1.610 32.527 1.00 97.69 85 SER A N 1
ATOM 608 C CA . SER A 1 85 ? -19.612 -2.467 31.801 1.00 97.69 85 SER A CA 1
ATOM 609 C C . SER A 1 85 ? -19.901 -2.499 30.296 1.00 97.69 85 SER A C 1
ATOM 611 O O . SER A 1 85 ? -18.986 -2.361 29.483 1.00 97.69 85 SER A O 1
ATOM 613 N N . ALA A 1 86 ? -21.174 -2.590 29.899 1.00 97.88 86 ALA A N 1
ATOM 614 C CA . ALA A 1 86 ? -21.571 -2.549 28.494 1.00 97.88 86 ALA A CA 1
ATOM 615 C C . ALA A 1 86 ? -21.221 -1.204 27.833 1.00 97.88 86 ALA A C 1
ATOM 617 O O . ALA A 1 86 ? -20.711 -1.178 26.711 1.00 97.88 86 ALA A O 1
ATOM 618 N N . ARG A 1 87 ? -21.438 -0.079 28.530 1.00 97.81 87 ARG A N 1
ATOM 619 C CA . ARG A 1 87 ? -21.047 1.257 28.047 1.00 97.81 87 ARG A CA 1
ATOM 620 C C . ARG A 1 87 ? -19.532 1.377 27.881 1.00 97.81 87 ARG A C 1
ATOM 622 O O . ARG A 1 87 ? -19.081 1.890 26.859 1.00 97.81 87 ARG A O 1
ATOM 629 N N . TYR A 1 88 ? -18.756 0.864 28.836 1.00 97.69 88 TYR A N 1
ATOM 630 C CA . TYR A 1 88 ? -17.296 0.837 28.748 1.00 97.69 88 TYR A CA 1
ATOM 631 C C . TYR A 1 88 ? -16.811 0.018 27.542 1.00 97.69 88 TYR A C 1
ATOM 633 O O . TYR A 1 88 ? -16.037 0.522 26.731 1.00 97.69 88 TYR A O 1
ATOM 641 N N . ARG A 1 89 ? -17.346 -1.196 27.344 1.00 98.06 89 ARG A N 1
ATOM 642 C CA . ARG A 1 89 ? -17.022 -2.038 26.177 1.00 98.06 89 ARG A CA 1
ATOM 643 C C . ARG A 1 89 ? -17.343 -1.345 24.853 1.00 98.06 89 ARG A C 1
ATOM 645 O O . ARG A 1 89 ? -16.535 -1.400 23.932 1.00 98.06 89 ARG A O 1
ATOM 652 N N . LYS A 1 90 ? -18.484 -0.652 24.757 1.00 98.19 90 LYS A N 1
ATOM 653 C CA . LYS A 1 90 ? -18.853 0.116 23.554 1.00 98.19 90 LYS A CA 1
ATOM 654 C C . LYS A 1 90 ? -17.866 1.250 23.256 1.00 98.19 90 LYS A C 1
ATOM 656 O O . LYS A 1 90 ? -17.528 1.447 22.093 1.00 98.19 90 LYS A O 1
ATOM 661 N N . ARG A 1 91 ? -17.393 1.976 24.278 1.00 97.69 91 ARG A N 1
ATOM 662 C CA . ARG A 1 91 ? -16.370 3.025 24.107 1.00 97.69 91 ARG A CA 1
ATOM 663 C C . ARG A 1 91 ? -15.039 2.436 23.646 1.00 97.69 91 ARG A C 1
ATOM 665 O O . ARG A 1 91 ? -14.501 2.912 22.655 1.00 97.69 91 ARG A O 1
ATOM 672 N N . ASN A 1 92 ? -14.587 1.356 24.284 1.00 97.81 92 ASN A N 1
ATOM 673 C CA . ASN A 1 92 ? -13.333 0.692 23.924 1.00 97.81 92 ASN A CA 1
ATOM 674 C C . ASN A 1 92 ? -13.367 0.148 22.480 1.00 97.81 92 ASN A C 1
ATOM 676 O O . ASN A 1 92 ? -12.460 0.379 21.693 1.00 97.81 92 ASN A O 1
ATOM 680 N N . LEU A 1 93 ? -14.479 -0.475 22.069 1.00 98.19 93 LEU A N 1
ATOM 681 C CA . LEU A 1 93 ? -14.667 -0.926 20.683 1.00 98.19 93 LEU A CA 1
ATOM 682 C C . LEU A 1 93 ? -14.667 0.226 19.668 1.00 98.19 93 LEU A C 1
ATOM 684 O O . LEU A 1 93 ? -14.223 0.042 18.534 1.00 98.19 93 LEU A O 1
ATOM 688 N N . LYS A 1 94 ? -15.191 1.401 20.038 1.00 98.00 94 LYS A N 1
ATOM 689 C CA . LYS A 1 94 ? -15.156 2.587 19.175 1.00 98.00 94 LYS A CA 1
ATOM 690 C C . LYS A 1 94 ? -13.719 3.085 19.000 1.00 98.00 94 LYS A C 1
ATOM 692 O O . LYS A 1 94 ? -13.316 3.322 17.866 1.00 98.00 94 LYS A O 1
ATOM 697 N N . GLU A 1 95 ? -12.965 3.179 20.092 1.00 98.38 95 GLU A N 1
ATOM 698 C CA . GLU A 1 95 ? -11.560 3.600 20.084 1.00 98.38 95 GLU A CA 1
ATOM 699 C C . GLU A 1 95 ? -10.681 2.638 19.268 1.00 98.38 95 GLU A C 1
ATOM 701 O O . GLU A 1 95 ? -9.914 3.070 18.410 1.00 98.38 95 GLU A O 1
ATOM 706 N N . GLU A 1 96 ? -10.853 1.325 19.439 1.00 98.38 96 GLU A N 1
ATOM 707 C CA . GLU A 1 96 ? -10.114 0.322 18.662 1.00 98.38 96 GLU A CA 1
ATOM 708 C C . GLU A 1 96 ? -10.443 0.379 17.162 1.00 98.38 96 GLU A C 1
ATOM 710 O O . GLU A 1 96 ? -9.554 0.272 16.314 1.00 98.38 96 GLU A O 1
ATOM 715 N N . ARG A 1 97 ? -11.710 0.625 16.799 1.00 98.50 97 ARG A N 1
ATOM 716 C CA . ARG A 1 97 ? -12.105 0.840 15.395 1.00 98.50 97 ARG A CA 1
ATOM 717 C C . ARG A 1 97 ? -11.473 2.097 14.805 1.00 98.50 97 ARG A C 1
ATOM 719 O O . ARG A 1 97 ? -11.111 2.096 13.629 1.00 98.50 97 ARG A O 1
ATOM 726 N N . GLU A 1 98 ? -11.356 3.162 15.587 1.00 98.62 98 GLU A N 1
ATOM 727 C CA . GLU A 1 98 ? -10.724 4.409 15.162 1.00 98.62 98 GLU A CA 1
ATOM 728 C C . GLU A 1 98 ? -9.215 4.230 14.955 1.00 98.62 98 GLU A C 1
ATOM 730 O O . GLU A 1 98 ? -8.713 4.532 13.871 1.00 98.62 98 GLU A O 1
ATOM 735 N N . LYS A 1 99 ? -8.520 3.592 15.905 1.00 98.56 99 LYS A N 1
ATOM 736 C CA . LYS A 1 99 ? -7.107 3.205 15.755 1.00 98.56 99 LYS A CA 1
ATOM 737 C C . LYS A 1 99 ? -6.884 2.314 14.532 1.00 98.56 99 LYS A C 1
ATOM 739 O O . LYS A 1 99 ? -5.914 2.498 13.797 1.00 98.56 99 LYS A O 1
ATOM 744 N N . ALA A 1 100 ? -7.777 1.358 14.269 1.00 98.31 100 ALA A N 1
ATOM 745 C CA . ALA A 1 100 ? -7.696 0.506 13.083 1.00 98.31 100 ALA A CA 1
ATOM 746 C C . ALA A 1 100 ? -7.852 1.309 11.779 1.00 98.31 100 ALA A C 1
ATOM 748 O O . ALA A 1 100 ? -7.084 1.107 10.836 1.00 98.31 100 ALA A O 1
ATOM 749 N N . ARG A 1 101 ? -8.797 2.259 11.726 1.00 98.50 101 ARG A N 1
ATOM 750 C CA . ARG A 1 101 ? -8.955 3.175 10.581 1.00 98.50 101 ARG A CA 1
ATOM 751 C C . ARG A 1 101 ? -7.704 4.015 10.360 1.00 98.50 101 ARG A C 1
ATOM 753 O O . ARG A 1 101 ? -7.262 4.147 9.221 1.00 98.50 101 ARG A O 1
ATOM 760 N N . GLU A 1 102 ? -7.105 4.524 11.430 1.00 98.62 102 GLU A N 1
ATOM 761 C CA . GLU A 1 102 ? -5.875 5.306 11.353 1.00 98.62 102 GLU A CA 1
ATOM 762 C C . GLU A 1 102 ? -4.694 4.471 10.834 1.00 98.62 102 GLU A C 1
ATOM 764 O O . GLU A 1 102 ? -3.974 4.904 9.932 1.00 98.62 102 GLU A O 1
ATOM 769 N N . ARG A 1 103 ? -4.528 3.233 11.319 1.00 98.50 103 ARG A N 1
ATOM 770 C CA . ARG A 1 103 ? -3.512 2.295 10.806 1.00 98.50 103 ARG A CA 1
ATOM 771 C C . ARG A 1 103 ? -3.694 2.025 9.312 1.00 98.50 103 ARG A C 1
ATOM 773 O O . ARG A 1 103 ? -2.721 2.082 8.561 1.00 98.50 103 ARG A O 1
ATOM 780 N N . MET A 1 104 ? -4.930 1.801 8.865 1.00 97.69 104 MET A N 1
ATOM 781 C CA . MET A 1 104 ? -5.238 1.605 7.444 1.00 97.69 104 MET A CA 1
ATOM 782 C C . MET A 1 104 ? -4.981 2.868 6.613 1.00 97.69 104 MET A C 1
ATOM 784 O O . MET A 1 104 ? -4.484 2.765 5.493 1.00 97.69 104 MET A O 1
ATOM 788 N N . ALA A 1 105 ? -5.262 4.059 7.146 1.00 98.50 105 ALA A N 1
ATOM 789 C CA . ALA A 1 105 ? -4.965 5.325 6.477 1.00 98.50 105 ALA A CA 1
ATOM 790 C C . ALA A 1 105 ? -3.452 5.540 6.309 1.00 98.50 105 ALA A C 1
ATOM 792 O O . ALA A 1 105 ? -2.994 5.865 5.211 1.00 98.50 105 ALA A O 1
ATOM 793 N N . ARG A 1 106 ? -2.661 5.277 7.358 1.00 98.25 106 ARG A N 1
ATOM 794 C CA . ARG A 1 106 ? -1.190 5.324 7.296 1.00 98.25 106 ARG A CA 1
ATOM 795 C C . ARG A 1 106 ? -0.638 4.311 6.291 1.00 98.25 106 ARG A C 1
ATOM 797 O O . ARG A 1 106 ? 0.228 4.659 5.494 1.00 98.25 106 ARG A O 1
ATOM 804 N N . HIS A 1 107 ? -1.172 3.088 6.278 1.00 97.88 107 HIS A N 1
ATOM 805 C CA . HIS A 1 107 ? -0.773 2.068 5.309 1.00 97.88 107 HIS A CA 1
ATOM 806 C C . HIS A 1 107 ? -1.087 2.492 3.869 1.00 97.88 107 HIS A C 1
ATOM 808 O O . HIS A 1 107 ? -0.214 2.419 3.012 1.00 97.88 107 HIS A O 1
ATOM 814 N N . ARG A 1 108 ? -2.288 3.027 3.607 1.00 98.06 108 ARG A N 1
ATOM 815 C CA . ARG A 1 108 ? -2.654 3.570 2.287 1.00 98.06 108 ARG A CA 1
ATOM 816 C C . ARG A 1 108 ? -1.725 4.697 1.840 1.00 98.06 108 ARG A C 1
ATOM 818 O O . ARG A 1 108 ? -1.373 4.745 0.668 1.00 98.06 108 ARG A O 1
ATOM 825 N N . LYS A 1 109 ? -1.326 5.593 2.749 1.00 98.31 109 LYS A N 1
ATOM 826 C CA . LYS A 1 109 ? -0.362 6.658 2.439 1.00 98.31 109 LYS A CA 1
ATOM 827 C C . LYS A 1 109 ? 0.992 6.073 2.031 1.00 98.31 109 LYS A C 1
ATOM 829 O O . LYS A 1 109 ? 1.508 6.445 0.986 1.00 98.31 109 LYS A O 1
ATOM 834 N N . LYS A 1 110 ? 1.501 5.104 2.796 1.00 97.44 110 LYS A N 1
ATOM 835 C CA . LYS A 1 110 ? 2.762 4.420 2.486 1.00 97.44 110 LYS A CA 1
ATOM 836 C C . LYS A 1 110 ? 2.720 3.694 1.136 1.00 97.44 110 LYS A C 1
ATOM 838 O O . LYS A 1 110 ? 3.649 3.823 0.356 1.00 97.44 110 LYS A O 1
ATOM 843 N N . VAL A 1 111 ? 1.623 2.998 0.826 1.00 97.31 111 VAL A N 1
ATOM 844 C CA . VAL A 1 111 ? 1.445 2.338 -0.482 1.00 97.31 111 VAL A CA 1
ATOM 845 C C . VAL A 1 111 ? 1.502 3.350 -1.629 1.00 97.31 111 VAL A C 1
ATOM 847 O O . VAL A 1 111 ? 2.155 3.085 -2.630 1.00 97.31 111 VAL A O 1
ATOM 850 N N . LYS A 1 112 ? 0.884 4.528 -1.475 1.00 97.94 112 LYS A N 1
ATOM 851 C CA . LYS A 1 112 ? 0.958 5.599 -2.483 1.00 97.94 112 LYS A CA 1
ATOM 852 C C . LYS A 1 112 ? 2.369 6.172 -2.641 1.00 97.94 112 LYS A C 1
ATOM 854 O O . LYS A 1 112 ? 2.764 6.494 -3.754 1.00 97.94 112 LYS A O 1
ATOM 859 N N . GLU A 1 113 ? 3.117 6.316 -1.548 1.00 97.94 113 GLU A N 1
ATOM 860 C CA . GLU A 1 113 ? 4.519 6.758 -1.588 1.00 97.94 113 GLU A CA 1
ATOM 861 C C . GLU A 1 113 ? 5.406 5.729 -2.309 1.00 97.94 113 GLU A C 1
ATOM 863 O O . GLU A 1 113 ? 6.191 6.099 -3.181 1.00 97.94 113 GLU A O 1
ATOM 868 N N . ASP A 1 114 ? 5.226 4.439 -2.010 1.00 95.19 114 ASP A N 1
ATOM 869 C CA . ASP A 1 114 ? 5.941 3.343 -2.670 1.00 95.19 114 ASP A CA 1
ATOM 870 C C . ASP A 1 114 ? 5.583 3.251 -4.171 1.00 95.19 114 ASP A C 1
ATOM 872 O O . ASP A 1 114 ? 6.456 3.024 -5.010 1.00 95.19 114 ASP A O 1
ATOM 876 N N . GLU A 1 115 ? 4.315 3.471 -4.532 1.00 97.31 115 GLU A N 1
ATOM 877 C CA . GLU A 1 115 ? 3.847 3.511 -5.924 1.00 97.31 115 GLU A CA 1
ATOM 878 C C . GLU A 1 115 ? 4.420 4.711 -6.695 1.00 97.31 115 GLU A C 1
ATOM 880 O O . GLU A 1 115 ? 4.895 4.550 -7.821 1.00 97.31 115 GLU A O 1
ATOM 885 N N . ALA A 1 116 ? 4.458 5.896 -6.078 1.00 97.88 116 ALA A N 1
ATOM 886 C CA . ALA A 1 116 ? 5.076 7.082 -6.669 1.00 97.88 116 ALA A CA 1
ATOM 887 C C . ALA A 1 116 ? 6.582 6.884 -6.903 1.00 97.88 116 ALA A C 1
ATOM 889 O O . ALA A 1 116 ? 7.104 7.247 -7.959 1.00 97.88 116 ALA A O 1
ATOM 890 N N . LEU A 1 117 ? 7.277 6.255 -5.949 1.00 97.31 117 LEU A N 1
ATOM 891 C CA . LEU A 1 117 ? 8.685 5.900 -6.101 1.00 97.31 117 LEU A CA 1
ATOM 892 C C . LEU A 1 117 ? 8.885 4.898 -7.249 1.00 97.31 117 LEU A C 1
ATOM 894 O O . LEU A 1 117 ? 9.802 5.058 -8.054 1.00 97.31 117 LEU A O 1
ATOM 898 N N . ALA A 1 118 ? 8.018 3.888 -7.363 1.00 94.50 118 ALA A N 1
ATOM 899 C CA . ALA A 1 118 ? 8.064 2.923 -8.458 1.00 94.50 118 ALA A CA 1
ATOM 900 C C . ALA A 1 118 ? 7.841 3.583 -9.832 1.00 94.50 118 ALA A C 1
ATOM 902 O O . ALA A 1 118 ? 8.523 3.223 -10.795 1.00 94.50 118 ALA A O 1
ATOM 903 N N . GLU A 1 119 ? 6.939 4.562 -9.936 1.00 97.00 119 GLU A N 1
ATOM 904 C CA . GLU A 1 119 ? 6.754 5.342 -11.166 1.00 97.00 119 GLU A CA 1
ATOM 905 C C . GLU A 1 119 ? 7.966 6.217 -11.513 1.00 97.00 119 GLU A C 1
ATOM 907 O O . GLU A 1 119 ? 8.350 6.255 -12.684 1.00 97.00 119 GLU A O 1
ATOM 912 N N . ASP A 1 120 ? 8.636 6.844 -10.537 1.00 97.06 120 ASP A N 1
ATOM 913 C CA . ASP A 1 120 ? 9.894 7.573 -10.790 1.00 97.06 120 ASP A CA 1
ATOM 914 C C . ASP A 1 120 ? 10.978 6.632 -11.341 1.00 97.06 120 ASP A C 1
ATOM 916 O O . ASP A 1 120 ? 11.628 6.927 -12.348 1.00 97.06 120 ASP A O 1
ATOM 920 N N . PHE A 1 121 ? 11.121 5.436 -10.758 1.00 94.00 121 PHE A N 1
ATOM 921 C CA . PHE A 1 121 ? 12.036 4.418 -11.282 1.00 94.00 121 PHE A CA 1
ATOM 922 C C . PHE A 1 121 ? 11.695 4.014 -12.722 1.00 94.00 121 PHE A C 1
ATOM 924 O O . PHE A 1 121 ? 12.589 3.960 -13.574 1.00 94.00 121 PHE A O 1
ATOM 931 N N . ARG A 1 122 ? 10.413 3.775 -13.031 1.00 93.88 122 ARG A N 1
ATOM 932 C CA . ARG A 1 122 ? 9.962 3.477 -14.402 1.00 93.88 122 ARG A CA 1
ATOM 933 C C . ARG A 1 122 ? 10.249 4.641 -15.351 1.00 93.88 122 ARG A C 1
ATOM 935 O O . ARG A 1 122 ? 10.697 4.410 -16.473 1.00 93.88 122 ARG A O 1
ATOM 942 N N . ALA A 1 123 ? 10.039 5.884 -14.920 1.00 96.00 123 ALA A N 1
ATOM 943 C CA . ALA A 1 123 ? 10.323 7.074 -15.715 1.00 96.00 123 ALA A CA 1
ATOM 944 C C . ALA A 1 123 ? 11.819 7.200 -16.045 1.00 96.00 123 ALA A C 1
ATOM 946 O O . ALA A 1 123 ? 12.173 7.380 -17.213 1.00 96.00 123 ALA A O 1
ATOM 947 N N . ARG A 1 124 ? 12.704 7.005 -15.060 1.00 95.31 124 ARG A N 1
ATOM 948 C CA . ARG A 1 124 ? 14.162 6.999 -15.278 1.00 95.31 124 ARG A CA 1
ATOM 949 C C . ARG A 1 124 ? 14.605 5.879 -16.216 1.00 95.31 124 ARG A C 1
ATOM 951 O O . ARG A 1 124 ? 15.454 6.108 -17.075 1.00 95.31 124 ARG A O 1
ATOM 958 N N . ALA A 1 125 ? 14.016 4.688 -16.101 1.00 89.81 125 ALA A N 1
ATOM 959 C CA . ALA A 1 125 ? 14.304 3.572 -17.002 1.00 89.81 125 ALA A CA 1
ATOM 960 C C . ALA A 1 125 ? 13.886 3.875 -18.455 1.00 89.81 125 ALA A C 1
ATOM 962 O O . ALA A 1 125 ? 14.641 3.590 -19.393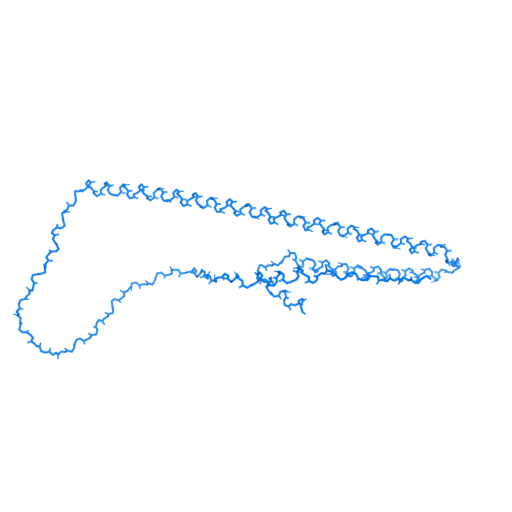 1.00 89.81 125 ALA A O 1
ATOM 963 N N . ARG A 1 126 ? 12.719 4.508 -18.653 1.00 93.62 126 ARG A N 1
ATOM 964 C CA . ARG A 1 126 ? 12.262 4.978 -19.974 1.00 93.62 126 ARG A CA 1
ATOM 965 C C . ARG A 1 126 ? 13.229 6.002 -20.568 1.00 93.62 126 ARG A C 1
ATOM 967 O O . ARG A 1 126 ? 13.623 5.863 -21.724 1.00 93.62 126 ARG A O 1
ATOM 974 N N . GLU A 1 127 ? 13.664 6.977 -19.776 1.00 96.56 127 GLU A N 1
ATOM 975 C CA . GLU A 1 127 ? 14.625 7.998 -20.209 1.00 96.56 127 GLU A CA 1
ATOM 976 C C . GLU A 1 127 ? 15.993 7.394 -20.560 1.00 96.56 127 GLU A C 1
ATOM 978 O O . GLU A 1 127 ? 16.573 7.716 -21.596 1.00 96.56 127 GLU A O 1
ATOM 983 N N . HIS A 1 128 ? 16.494 6.452 -19.759 1.00 92.00 128 HIS A N 1
ATOM 984 C CA . HIS A 1 128 ? 17.734 5.742 -20.071 1.00 92.00 128 HIS A CA 1
ATOM 985 C C . HIS A 1 128 ? 17.630 4.976 -21.399 1.00 92.00 128 HIS A C 1
ATOM 987 O O . HIS A 1 128 ? 18.526 5.050 -22.242 1.00 92.00 128 HIS A O 1
ATOM 993 N N . THR A 1 129 ? 16.507 4.289 -21.620 1.00 88.94 129 THR A N 1
ATOM 994 C CA . THR A 1 129 ? 16.233 3.568 -22.872 1.00 88.94 129 THR A CA 1
ATOM 995 C C . THR A 1 129 ? 16.174 4.520 -24.067 1.00 88.94 129 THR A C 1
ATOM 997 O O . THR A 1 129 ? 16.730 4.218 -25.124 1.00 88.94 129 THR A O 1
ATOM 1000 N N . ARG A 1 130 ? 15.558 5.697 -23.900 1.00 94.75 130 ARG A N 1
ATOM 1001 C CA . ARG A 1 130 ? 15.514 6.747 -24.924 1.00 94.75 130 ARG A CA 1
ATOM 1002 C C . ARG A 1 130 ? 16.915 7.242 -25.279 1.00 94.75 130 ARG A C 1
ATOM 1004 O O . ARG A 1 130 ? 17.284 7.216 -26.448 1.00 94.75 130 ARG A O 1
ATOM 1011 N N . ARG A 1 131 ? 17.732 7.593 -24.281 1.00 94.12 131 ARG A N 1
ATOM 1012 C CA . ARG A 1 131 ? 19.126 8.028 -24.493 1.00 94.12 131 ARG A CA 1
ATOM 1013 C C . ARG A 1 131 ? 19.963 6.969 -25.197 1.00 94.12 131 ARG A C 1
ATOM 1015 O O . ARG A 1 131 ? 20.769 7.303 -26.064 1.00 94.12 131 ARG A O 1
ATOM 1022 N N . TYR A 1 132 ? 19.776 5.703 -24.827 1.00 86.31 132 TYR A N 1
ATOM 1023 C CA . TYR A 1 132 ? 20.457 4.590 -25.475 1.00 86.31 132 TYR A CA 1
ATOM 1024 C C . TYR A 1 132 ? 20.060 4.487 -26.951 1.00 86.31 132 TYR A C 1
ATOM 1026 O O . TYR A 1 132 ? 20.936 4.462 -27.813 1.00 86.31 132 TYR A O 1
ATOM 1034 N N . ARG A 1 133 ? 18.756 4.538 -27.256 1.00 86.69 133 ARG A N 1
ATOM 1035 C CA . ARG A 1 133 ? 18.246 4.556 -28.635 1.00 86.69 133 ARG A CA 1
ATOM 1036 C C . ARG A 1 133 ? 18.830 5.721 -29.438 1.00 86.69 133 ARG A C 1
ATOM 1038 O O . ARG A 1 133 ? 19.350 5.492 -30.525 1.00 86.69 133 ARG A O 1
ATOM 1045 N N . ASP A 1 134 ? 18.825 6.935 -28.894 1.00 91.06 134 ASP A N 1
ATOM 1046 C CA . ASP A 1 134 ? 19.370 8.120 -29.572 1.00 91.06 134 ASP A CA 1
ATOM 1047 C C . ASP A 1 134 ? 20.884 8.006 -29.817 1.00 91.06 134 ASP A C 1
ATOM 1049 O O . ASP A 1 134 ? 21.415 8.528 -30.801 1.00 91.06 134 ASP A O 1
ATOM 1053 N N . LYS A 1 135 ? 21.619 7.329 -28.926 1.00 89.25 135 LYS A N 1
ATOM 1054 C CA . LYS A 1 135 ? 23.047 7.046 -29.119 1.00 89.25 135 LYS A CA 1
ATOM 1055 C C . LYS A 1 135 ? 23.267 6.003 -30.219 1.00 89.25 135 LYS A C 1
ATOM 1057 O O . LYS A 1 135 ? 24.126 6.222 -31.066 1.00 89.25 135 LYS A O 1
ATOM 1062 N N . CYS A 1 136 ? 22.475 4.931 -30.251 1.00 80.19 136 CYS A N 1
ATOM 1063 C CA . CYS A 1 136 ? 22.526 3.923 -31.314 1.00 80.19 136 CYS A CA 1
ATOM 1064 C C . CYS A 1 136 ? 22.203 4.519 -32.689 1.00 80.19 136 CYS A C 1
ATOM 1066 O O . CYS A 1 136 ? 22.930 4.260 -33.641 1.00 80.19 136 CYS A O 1
ATOM 1068 N N . VAL A 1 137 ? 21.169 5.363 -32.793 1.00 86.12 137 VAL A N 1
ATOM 1069 C CA . VAL A 1 137 ? 20.823 6.040 -34.054 1.00 86.12 137 VAL A CA 1
ATOM 1070 C C . VAL A 1 137 ? 21.979 6.920 -34.530 1.00 86.12 137 VAL A C 1
ATOM 1072 O O . VAL A 1 137 ? 22.358 6.846 -35.693 1.00 86.12 137 VAL A O 1
ATOM 1075 N N . ARG A 1 138 ? 22.602 7.700 -33.635 1.00 85.94 138 ARG A N 1
ATOM 1076 C CA . ARG A 1 138 ? 23.760 8.536 -33.993 1.00 85.94 138 ARG A CA 1
ATOM 1077 C C . ARG A 1 138 ? 24.971 7.725 -34.450 1.00 85.94 138 ARG A C 1
ATOM 1079 O O . ARG A 1 138 ? 25.605 8.118 -35.423 1.00 85.94 138 ARG A O 1
ATOM 1086 N N . LEU A 1 139 ? 25.277 6.614 -33.779 1.00 82.69 139 LEU A N 1
ATOM 1087 C CA . LEU A 1 139 ? 26.382 5.732 -34.171 1.00 82.69 139 LEU A CA 1
ATOM 1088 C C . LEU A 1 139 ? 26.126 5.095 -35.542 1.00 82.69 139 LEU A C 1
ATOM 1090 O O . LEU A 1 139 ? 26.990 5.183 -36.408 1.00 82.69 139 LEU A O 1
ATOM 1094 N N . ASN A 1 140 ? 24.921 4.571 -35.778 1.00 79.62 140 ASN A N 1
ATOM 1095 C CA . ASN A 1 140 ? 24.555 3.990 -37.072 1.00 79.62 140 ASN A CA 1
ATOM 1096 C C . ASN A 1 140 ? 24.590 5.032 -38.202 1.00 79.62 140 ASN A C 1
ATOM 1098 O O . ASN A 1 140 ? 25.051 4.730 -39.299 1.00 79.6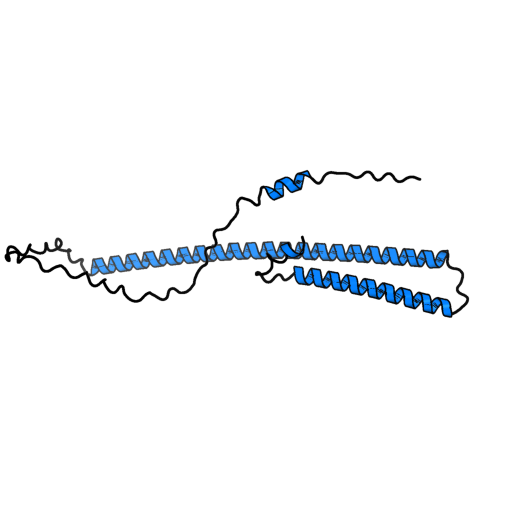2 140 ASN A O 1
ATOM 1102 N N . CYS A 1 141 ? 24.146 6.269 -37.946 1.00 73.69 141 CYS A N 1
ATOM 1103 C CA . CYS A 1 141 ? 24.251 7.353 -38.925 1.00 73.69 141 CYS A CA 1
ATOM 1104 C C . CYS A 1 141 ? 25.712 7.706 -39.239 1.00 73.69 141 CYS A C 1
ATOM 1106 O O . CYS A 1 141 ? 26.043 7.942 -40.398 1.00 73.69 141 CYS A O 1
ATOM 1108 N N . HIS A 1 142 ? 26.588 7.729 -38.231 1.00 74.38 142 HIS A N 1
ATOM 1109 C CA . HIS A 1 142 ? 28.003 8.039 -38.428 1.00 74.38 142 HIS A CA 1
ATOM 1110 C C . HIS A 1 142 ? 28.739 6.916 -39.178 1.00 74.38 142 HIS A C 1
ATOM 1112 O O . HIS A 1 142 ? 29.571 7.196 -40.040 1.00 74.38 142 HIS A O 1
ATOM 1118 N N . GLU A 1 143 ? 28.424 5.648 -38.900 1.00 72.50 143 GLU A N 1
ATOM 1119 C CA . GLU A 1 143 ? 28.954 4.515 -39.670 1.00 72.50 143 GLU A CA 1
ATOM 1120 C C . GLU A 1 143 ? 28.448 4.528 -41.115 1.00 72.50 143 GLU A C 1
ATOM 1122 O O . GLU A 1 143 ? 29.244 4.372 -42.040 1.00 72.50 143 GLU A O 1
ATOM 1127 N N . ALA A 1 144 ? 27.157 4.803 -41.334 1.00 67.50 144 ALA A N 1
ATOM 1128 C CA . ALA A 1 144 ? 26.602 4.938 -42.679 1.00 67.50 144 ALA A CA 1
ATOM 1129 C C . ALA A 1 144 ? 27.300 6.055 -43.472 1.00 67.50 144 ALA A C 1
ATOM 1131 O O . ALA A 1 144 ? 27.652 5.851 -44.633 1.00 67.50 144 ALA A O 1
ATOM 1132 N N . GLN A 1 145 ? 27.570 7.200 -42.831 1.00 70.88 145 GLN A N 1
ATOM 1133 C CA . GLN A 1 145 ? 28.301 8.311 -43.443 1.00 70.88 145 GLN A CA 1
ATOM 1134 C C . GLN A 1 145 ? 29.741 7.933 -43.814 1.00 70.88 145 GLN A C 1
ATOM 1136 O O . GLN A 1 145 ? 30.168 8.222 -44.933 1.00 70.88 145 GLN A O 1
ATOM 1141 N N . LEU A 1 146 ? 30.469 7.241 -42.930 1.00 68.81 146 LEU A N 1
ATOM 1142 C CA . LEU A 1 146 ? 31.836 6.777 -43.202 1.00 68.81 146 LEU A CA 1
ATOM 1143 C C . LEU A 1 146 ? 31.893 5.793 -44.380 1.00 68.81 146 LEU A C 1
ATOM 1145 O O . LEU A 1 146 ? 32.792 5.896 -45.218 1.00 68.81 146 LEU A O 1
ATOM 1149 N N . ILE A 1 147 ? 30.910 4.894 -44.492 1.00 67.06 147 ILE A N 1
ATOM 1150 C CA . ILE A 1 147 ? 30.805 3.954 -45.617 1.00 67.06 147 ILE A CA 1
ATOM 1151 C C . ILE A 1 147 ? 30.548 4.705 -46.932 1.00 67.06 147 ILE A C 1
ATOM 1153 O O . ILE A 1 147 ? 31.184 4.399 -47.941 1.00 67.06 147 ILE A O 1
ATOM 1157 N N . THR A 1 148 ? 29.677 5.721 -46.936 1.00 64.06 148 THR A N 1
ATOM 1158 C CA . THR A 1 148 ? 29.416 6.524 -48.145 1.00 64.06 148 THR A CA 1
ATOM 1159 C C . THR A 1 148 ? 30.578 7.420 -48.569 1.00 64.06 148 THR A C 1
ATOM 1161 O O . THR A 1 148 ? 30.692 7.709 -49.757 1.00 64.06 148 THR A O 1
ATOM 1164 N N . PHE A 1 149 ? 31.433 7.868 -47.643 1.00 65.12 149 PHE A N 1
ATOM 1165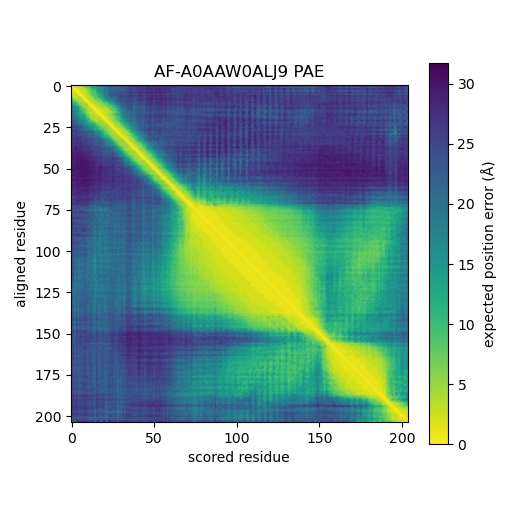 C CA . PHE A 1 149 ? 32.479 8.851 -47.955 1.00 65.12 149 PHE A CA 1
ATOM 1166 C C . PHE A 1 149 ? 33.823 8.228 -48.366 1.00 65.12 149 PHE A C 1
ATOM 1168 O O . PHE A 1 149 ? 34.567 8.846 -49.123 1.00 65.12 149 PHE A O 1
ATOM 1175 N N . HIS A 1 150 ? 34.138 7.010 -47.906 1.00 61.72 150 HIS A N 1
ATOM 1176 C CA . HIS A 1 150 ? 35.445 6.375 -48.149 1.00 61.72 150 HIS A CA 1
ATOM 1177 C C . HIS A 1 150 ? 35.389 4.987 -48.807 1.00 61.72 150 HIS A C 1
ATOM 1179 O O . HIS A 1 150 ? 36.435 4.378 -49.035 1.00 61.72 150 HIS A O 1
ATOM 1185 N N . GLY A 1 151 ? 34.204 4.475 -49.148 1.00 52.97 151 GLY A N 1
ATOM 1186 C CA . GLY A 1 151 ? 34.076 3.184 -49.821 1.00 52.97 151 GLY A CA 1
ATOM 1187 C C . GLY A 1 151 ? 34.416 3.251 -51.321 1.00 52.97 151 GLY A C 1
ATOM 1188 O O . GLY A 1 151 ? 33.851 4.093 -52.025 1.00 52.97 151 GLY A O 1
ATOM 1189 N N . PRO A 1 152 ? 35.273 2.360 -51.865 1.00 58.50 152 PRO A N 1
ATOM 1190 C CA . PRO A 1 152 ? 35.369 2.176 -53.312 1.00 58.50 152 PRO A CA 1
ATOM 1191 C C . PRO A 1 152 ? 33.989 1.780 -53.852 1.00 58.50 152 PRO A C 1
ATOM 1193 O O . PRO A 1 152 ? 33.307 0.952 -53.247 1.00 58.50 152 PRO A O 1
ATOM 1196 N N . ARG A 1 153 ? 33.559 2.371 -54.978 1.00 58.88 153 ARG A N 1
ATOM 1197 C CA . ARG A 1 153 ? 32.284 2.013 -55.624 1.00 58.88 153 ARG A CA 1
ATOM 1198 C C . ARG A 1 153 ? 32.243 0.489 -55.812 1.00 58.88 153 ARG A C 1
ATOM 1200 O O . ARG A 1 153 ? 33.094 -0.029 -56.536 1.00 58.88 153 ARG A O 1
ATOM 1207 N N . PRO A 1 154 ? 31.306 -0.240 -55.181 1.00 56.22 154 PRO A N 1
ATOM 1208 C CA . PRO A 1 154 ? 31.264 -1.688 -55.300 1.00 56.22 154 PRO A CA 1
ATOM 1209 C C . PRO A 1 154 ? 30.826 -2.041 -56.722 1.00 56.22 154 PRO A C 1
ATOM 1211 O O . PRO A 1 154 ? 29.675 -1.840 -57.100 1.00 56.22 154 PRO A O 1
ATOM 1214 N N . THR A 1 155 ? 31.752 -2.539 -57.539 1.00 58.38 155 THR A N 1
ATOM 1215 C CA . THR A 1 155 ? 31.471 -2.951 -58.922 1.00 58.38 155 THR A CA 1
ATOM 1216 C C . THR A 1 155 ? 30.961 -4.389 -59.0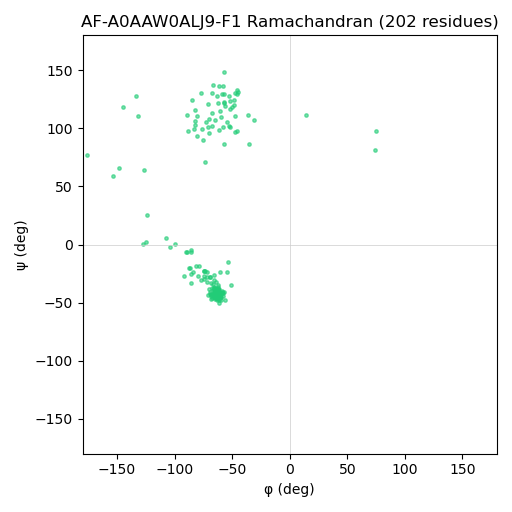23 1.00 58.38 155 THR A C 1
ATOM 1218 O O . THR A 1 155 ? 30.563 -4.817 -60.102 1.00 58.38 155 THR A O 1
ATOM 1221 N N . THR A 1 156 ? 30.908 -5.150 -57.920 1.00 57.00 156 THR A N 1
ATOM 1222 C CA . THR A 1 156 ? 30.502 -6.564 -57.944 1.00 57.00 156 THR A CA 1
ATOM 1223 C C . THR A 1 156 ? 29.493 -6.924 -56.850 1.00 57.00 156 THR A C 1
ATOM 1225 O O . THR A 1 156 ? 29.711 -6.724 -55.657 1.00 57.00 156 THR A O 1
ATOM 1228 N N . ARG A 1 157 ? 28.381 -7.541 -57.274 1.00 63.50 157 ARG A N 1
ATOM 1229 C CA . ARG A 1 157 ? 27.217 -7.960 -56.463 1.00 63.50 157 ARG A CA 1
ATOM 1230 C C . ARG A 1 157 ? 27.567 -8.856 -55.260 1.00 63.50 157 ARG A C 1
ATOM 1232 O O . ARG A 1 157 ? 26.815 -8.892 -54.291 1.00 63.50 157 ARG A O 1
ATOM 1239 N N . ALA A 1 158 ? 28.705 -9.550 -55.315 1.00 64.50 158 ALA A N 1
ATOM 1240 C CA . ALA A 1 158 ? 29.173 -10.473 -54.280 1.00 64.50 158 ALA A CA 1
ATOM 1241 C C . ALA A 1 158 ? 29.666 -9.774 -52.996 1.00 64.50 158 ALA A C 1
ATOM 1243 O O . ALA A 1 158 ? 29.566 -10.341 -51.912 1.00 64.50 158 ALA A O 1
ATOM 1244 N N . THR A 1 159 ? 30.158 -8.533 -53.080 1.00 65.00 159 THR A N 1
ATOM 1245 C CA . THR A 1 159 ? 30.607 -7.797 -51.881 1.00 65.00 159 THR A CA 1
ATOM 1246 C C . THR A 1 159 ? 29.430 -7.236 -51.078 1.00 65.00 159 THR A C 1
ATOM 1248 O O . THR A 1 159 ? 29.475 -7.208 -49.848 1.00 65.00 159 THR A O 1
ATOM 1251 N N . CYS A 1 160 ? 28.322 -6.891 -51.743 1.00 59.91 160 CYS A N 1
ATOM 1252 C CA . CYS A 1 160 ? 27.097 -6.446 -51.076 1.00 59.91 160 CYS A CA 1
ATOM 1253 C C . CYS A 1 160 ? 26.431 -7.548 -50.234 1.00 59.91 160 CYS A C 1
ATOM 1255 O O . CYS A 1 160 ? 25.923 -7.250 -49.153 1.00 59.91 160 CYS A O 1
ATOM 1257 N N . SER A 1 161 ? 26.447 -8.814 -50.675 1.00 70.94 161 SER A N 1
ATOM 1258 C CA . SER A 1 161 ? 25.832 -9.906 -49.902 1.00 70.94 161 SER A CA 1
ATOM 1259 C C . SER A 1 161 ? 26.610 -10.207 -48.619 1.00 70.94 161 SER A C 1
ATOM 1261 O O . SER A 1 161 ? 26.000 -10.352 -47.560 1.00 70.94 161 SER A O 1
ATOM 1263 N N . ALA A 1 162 ? 27.946 -10.210 -48.678 1.00 72.69 162 ALA A N 1
ATOM 1264 C CA . ALA A 1 162 ? 28.797 -10.433 -47.508 1.00 72.69 162 ALA A CA 1
ATOM 1265 C C . ALA A 1 162 ? 28.633 -9.328 -46.447 1.00 72.69 162 ALA A C 1
ATOM 1267 O 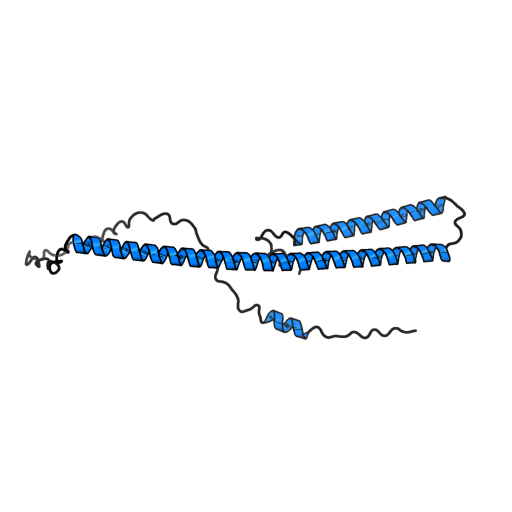O . ALA A 1 162 ? 28.494 -9.622 -45.258 1.00 72.69 162 ALA A O 1
ATOM 1268 N N . LEU A 1 163 ? 28.558 -8.061 -46.874 1.00 73.69 163 LEU A N 1
ATOM 1269 C CA . LEU A 1 163 ? 28.306 -6.934 -45.970 1.00 73.69 163 LEU A CA 1
ATOM 1270 C C . LEU A 1 163 ? 26.914 -7.010 -45.327 1.00 73.69 163 LEU A C 1
ATOM 1272 O O . LEU A 1 163 ? 26.787 -6.774 -44.127 1.00 73.69 163 LEU A O 1
ATOM 1276 N N . SER A 1 164 ? 25.882 -7.398 -46.085 1.00 76.62 164 SER A N 1
ATOM 1277 C CA . SER A 1 164 ? 24.521 -7.534 -45.546 1.00 76.62 164 SER A CA 1
ATOM 1278 C C . SER A 1 164 ? 24.399 -8.639 -44.488 1.00 76.62 164 SER A C 1
ATOM 1280 O O . SER A 1 164 ? 23.727 -8.445 -43.475 1.00 76.62 164 SER A O 1
ATOM 1282 N N . ALA A 1 165 ? 25.105 -9.761 -44.670 1.00 75.81 165 ALA A N 1
ATOM 1283 C CA . ALA A 1 165 ? 25.105 -10.870 -43.720 1.00 75.81 165 ALA A CA 1
ATOM 1284 C C . ALA A 1 165 ? 25.799 -10.495 -42.401 1.00 75.81 165 ALA A C 1
ATOM 1286 O O . ALA A 1 165 ? 25.274 -10.776 -41.325 1.00 75.81 165 ALA A O 1
ATOM 1287 N N . SER A 1 166 ? 26.936 -9.793 -42.470 1.00 79.69 166 SER A N 1
ATOM 1288 C CA . SER A 1 166 ? 27.649 -9.340 -41.269 1.00 79.69 166 SER A CA 1
ATOM 1289 C C . SER A 1 166 ? 26.856 -8.295 -40.473 1.00 79.69 166 SER A C 1
ATOM 1291 O O . SER A 1 166 ? 26.930 -8.273 -39.245 1.00 79.69 166 SER A O 1
ATOM 1293 N N . LEU A 1 167 ? 26.086 -7.440 -41.154 1.00 77.25 167 LEU A N 1
ATOM 1294 C CA . LEU A 1 167 ? 25.205 -6.454 -40.518 1.00 77.25 167 LEU A CA 1
ATOM 1295 C C . LEU A 1 167 ? 24.023 -7.119 -39.803 1.00 77.25 167 LEU A C 1
ATOM 1297 O O . LEU A 1 167 ? 23.697 -6.741 -38.679 1.00 77.25 167 LEU A O 1
ATOM 1301 N N . LEU A 1 168 ? 23.407 -8.126 -40.425 1.00 78.62 168 LEU A N 1
ATOM 1302 C CA . LEU A 1 168 ? 22.322 -8.896 -39.813 1.00 78.62 168 LEU A CA 1
ATOM 1303 C C . LEU A 1 168 ? 22.789 -9.645 -38.560 1.00 78.62 168 LEU A C 1
ATOM 1305 O O . LEU A 1 168 ? 22.133 -9.557 -37.524 1.00 78.62 168 LEU A O 1
ATOM 1309 N N . ASP A 1 169 ? 23.949 -10.297 -38.615 1.00 81.69 169 ASP A N 1
ATOM 1310 C CA . ASP A 1 169 ? 24.513 -11.011 -37.465 1.00 81.69 169 ASP A CA 1
ATOM 1311 C C . ASP A 1 169 ? 24.879 -10.056 -36.310 1.00 81.69 169 ASP A C 1
ATOM 1313 O O . ASP A 1 169 ? 24.596 -10.322 -35.138 1.00 81.69 169 ASP A O 1
ATOM 1317 N N . ALA A 1 170 ? 25.422 -8.873 -36.620 1.00 78.50 170 ALA A N 1
ATOM 1318 C CA . ALA A 1 170 ? 25.666 -7.840 -35.613 1.00 78.50 170 ALA A CA 1
ATOM 1319 C C . ALA A 1 170 ? 24.360 -7.355 -34.951 1.00 78.50 170 ALA A C 1
ATOM 1321 O O . ALA A 1 170 ? 24.305 -7.199 -33.725 1.00 78.50 170 ALA A O 1
ATOM 1322 N N . LEU A 1 171 ? 23.292 -7.164 -35.733 1.00 78.06 171 LEU A N 1
ATOM 1323 C CA . LEU A 1 171 ? 21.976 -6.778 -35.218 1.00 78.06 171 LEU A CA 1
ATOM 1324 C C . LEU A 1 171 ? 21.358 -7.865 -34.327 1.00 78.06 171 LEU A C 1
ATOM 1326 O O . LEU A 1 171 ? 20.788 -7.535 -33.282 1.00 78.06 171 LEU A O 1
ATOM 1330 N N . GLU A 1 172 ? 21.507 -9.147 -34.668 1.00 82.12 172 GLU A N 1
ATOM 1331 C CA . GLU A 1 172 ? 21.035 -10.248 -33.818 1.00 82.12 172 GLU A CA 1
ATOM 1332 C C . GLU A 1 172 ? 21.778 -10.315 -32.480 1.00 82.12 172 GLU A C 1
ATOM 1334 O O . GLU A 1 172 ? 21.146 -10.461 -31.429 1.00 82.12 172 GLU A O 1
ATOM 1339 N N . ARG A 1 173 ? 23.101 -10.111 -32.470 1.00 80.12 173 ARG A N 1
ATOM 1340 C CA . ARG A 1 173 ? 23.881 -10.066 -31.218 1.00 80.12 173 ARG A CA 1
ATOM 1341 C C . ARG A 1 173 ? 23.445 -8.915 -30.311 1.00 80.12 173 ARG A C 1
ATOM 1343 O O . ARG A 1 173 ? 23.373 -9.084 -29.090 1.00 80.12 173 ARG A O 1
ATOM 1350 N N . VAL A 1 174 ? 23.128 -7.752 -30.886 1.00 79.62 174 VAL A N 1
ATOM 1351 C CA . VAL A 1 174 ? 22.584 -6.610 -30.132 1.00 79.62 174 VAL A CA 1
ATOM 1352 C C . VAL A 1 174 ? 21.199 -6.945 -29.579 1.00 79.62 174 VAL A C 1
ATOM 1354 O O . VAL A 1 174 ? 20.948 -6.715 -28.395 1.00 79.62 174 VAL A O 1
ATOM 1357 N N . LYS A 1 175 ? 20.326 -7.559 -30.384 1.00 79.19 175 LYS A N 1
ATOM 1358 C CA . LYS A 1 175 ? 18.987 -7.985 -29.958 1.00 79.19 175 LYS A CA 1
ATOM 1359 C C . LYS A 1 175 ? 19.045 -8.976 -28.791 1.00 79.19 175 LYS A C 1
ATOM 1361 O O . LYS A 1 175 ? 18.378 -8.740 -27.784 1.00 79.19 175 LYS A O 1
ATOM 1366 N N . SER A 1 176 ? 19.892 -10.007 -28.862 1.00 81.94 176 SER A N 1
ATOM 1367 C CA . SER A 1 176 ? 20.067 -10.976 -27.768 1.00 81.94 176 SER A CA 1
ATOM 1368 C C . SER A 1 176 ? 20.607 -10.328 -26.492 1.00 81.94 176 SER A C 1
ATOM 1370 O O . SER A 1 176 ? 20.135 -10.637 -25.397 1.00 81.94 176 SER A O 1
ATOM 1372 N N . ARG A 1 177 ? 21.537 -9.367 -26.599 1.00 77.62 177 ARG A N 1
ATOM 1373 C CA . ARG A 1 177 ? 22.021 -8.603 -25.434 1.00 77.62 177 ARG A CA 1
ATOM 1374 C C . ARG A 1 177 ? 20.927 -7.740 -24.806 1.00 77.62 177 ARG A C 1
ATOM 1376 O O . ARG A 1 177 ? 20.801 -7.714 -23.583 1.00 77.62 177 ARG A O 1
ATOM 1383 N N . CYS A 1 178 ? 20.115 -7.066 -25.618 1.00 74.69 178 CYS A N 1
ATOM 1384 C CA . CYS A 1 178 ? 18.973 -6.297 -25.125 1.00 74.69 178 CYS A CA 1
ATOM 1385 C C . CYS A 1 178 ? 17.930 -7.194 -24.445 1.00 74.69 178 CYS A C 1
ATOM 1387 O O . CYS A 1 178 ? 17.399 -6.827 -23.400 1.00 74.69 178 CYS A O 1
ATOM 1389 N N . GLN A 1 179 ? 17.671 -8.378 -24.999 1.00 79.12 179 GLN A N 1
ATOM 1390 C CA . GLN A 1 179 ? 16.720 -9.340 -24.446 1.00 79.12 179 GLN A CA 1
ATOM 1391 C C . GLN A 1 179 ? 17.210 -9.925 -23.113 1.00 79.12 179 GLN A C 1
ATOM 1393 O O . GLN A 1 179 ? 16.427 -10.054 -22.176 1.00 79.12 179 GLN A O 1
ATOM 1398 N N . TRP A 1 180 ? 18.515 -10.178 -22.977 1.00 82.94 180 TRP A N 1
ATOM 1399 C CA . TRP A 1 180 ? 19.127 -10.593 -21.713 1.00 82.94 180 TRP A CA 1
ATOM 1400 C C . TRP A 1 180 ? 19.015 -9.515 -20.624 1.00 82.94 180 TRP A C 1
ATOM 1402 O O . TRP A 1 180 ? 18.585 -9.805 -19.507 1.00 82.94 180 TRP A O 1
ATOM 1412 N N . LEU A 1 181 ? 19.316 -8.254 -20.956 1.00 78.62 181 LEU A N 1
ATOM 1413 C CA . LEU A 1 181 ? 19.148 -7.129 -20.026 1.00 78.62 181 LEU A CA 1
ATOM 1414 C C . LEU A 1 181 ? 17.683 -6.929 -19.622 1.00 78.62 181 LEU A C 1
ATOM 1416 O O . LEU A 1 181 ? 17.404 -6.614 -18.467 1.00 78.62 181 LEU A O 1
ATOM 1420 N N . TYR A 1 182 ? 16.747 -7.148 -20.549 1.00 76.19 182 TYR A N 1
ATOM 1421 C CA . TYR A 1 182 ? 15.318 -7.100 -20.257 1.00 76.19 182 TYR A CA 1
ATOM 1422 C C . TYR A 1 182 ? 14.896 -8.217 -19.295 1.00 76.19 182 TYR A C 1
ATOM 1424 O O . TYR A 1 182 ? 14.190 -7.941 -18.330 1.00 76.19 182 TYR A O 1
ATOM 1432 N N . SER A 1 183 ? 15.382 -9.447 -19.485 1.00 75.25 183 SER A N 1
ATOM 1433 C CA . SER A 1 183 ? 15.129 -10.557 -18.556 1.00 75.25 183 SER A CA 1
ATOM 1434 C C . SER A 1 183 ? 15.683 -10.287 -17.155 1.00 75.25 183 SER A C 1
ATOM 1436 O O . SER A 1 183 ? 15.013 -10.594 -16.175 1.00 75.25 183 SER A O 1
ATOM 1438 N N . ILE A 1 184 ? 16.858 -9.661 -17.036 1.00 76.75 184 ILE A N 1
ATOM 1439 C CA . ILE A 1 184 ? 17.419 -9.258 -15.733 1.00 76.75 184 ILE A CA 1
ATOM 1440 C C . ILE A 1 184 ? 16.591 -8.148 -15.087 1.00 76.75 184 ILE A C 1
ATOM 1442 O O . ILE A 1 184 ? 16.306 -8.191 -13.892 1.00 76.75 184 ILE A O 1
ATOM 1446 N N . ALA A 1 185 ? 16.179 -7.147 -15.865 1.00 74.44 185 ALA A N 1
ATOM 1447 C CA . ALA A 1 185 ? 15.312 -6.091 -15.361 1.00 74.44 185 ALA A CA 1
ATOM 1448 C C . ALA A 1 185 ? 13.959 -6.658 -14.896 1.00 74.44 185 ALA A C 1
ATOM 1450 O O . ALA A 1 185 ? 13.454 -6.264 -13.848 1.00 74.44 185 ALA A O 1
ATOM 1451 N N . TRP A 1 186 ? 13.411 -7.630 -15.629 1.00 74.69 186 TRP A N 1
ATOM 1452 C CA . TRP A 1 186 ? 12.155 -8.297 -15.298 1.00 74.69 186 TRP A CA 1
ATOM 1453 C C . TRP A 1 186 ? 12.249 -9.123 -14.009 1.00 74.69 186 TRP A C 1
ATOM 1455 O O . TRP A 1 186 ? 11.381 -9.006 -13.142 1.00 74.69 186 TRP A O 1
ATOM 1465 N N . THR A 1 187 ? 13.318 -9.906 -13.828 1.00 74.06 187 THR A N 1
ATOM 1466 C CA . THR A 1 187 ? 13.537 -10.672 -12.587 1.00 74.06 187 THR A CA 1
ATOM 1467 C C . THR A 1 187 ? 13.783 -9.764 -11.381 1.00 74.06 187 THR A C 1
ATOM 1469 O O . THR A 1 187 ? 13.359 -10.083 -10.272 1.00 74.06 187 THR A O 1
ATOM 1472 N N . MET A 1 188 ? 14.375 -8.586 -11.592 1.00 63.38 188 MET A N 1
ATOM 1473 C CA . MET A 1 188 ? 14.525 -7.546 -10.566 1.00 63.38 188 MET A CA 1
ATOM 1474 C C . MET A 1 188 ? 13.206 -6.838 -10.213 1.00 63.38 188 MET A C 1
ATOM 1476 O O . MET A 1 188 ? 13.082 -6.295 -9.114 1.00 63.38 188 MET A O 1
ATOM 1480 N N . GLN A 1 189 ? 12.219 -6.830 -11.114 1.00 65.12 189 GLN A N 1
ATOM 1481 C CA . GLN A 1 189 ? 10.974 -6.073 -10.951 1.00 65.12 189 GLN A CA 1
ATOM 1482 C C . GLN A 1 189 ? 9.889 -6.829 -10.165 1.00 65.12 189 GLN A C 1
ATOM 1484 O O . GLN A 1 189 ? 9.014 -6.192 -9.576 1.00 65.12 189 GLN A O 1
ATOM 1489 N N . TYR A 1 190 ? 9.987 -8.159 -10.069 1.00 52.69 190 TYR A N 1
ATOM 1490 C CA . TYR A 1 190 ? 9.080 -9.001 -9.282 1.00 52.69 190 TYR A CA 1
ATOM 1491 C C . TYR A 1 190 ? 9.823 -9.918 -8.299 1.00 52.69 190 TYR A C 1
ATOM 1493 O O . TYR A 1 190 ? 9.725 -11.141 -8.402 1.00 52.69 190 TYR A O 1
ATOM 1501 N N . PRO A 1 191 ? 10.535 -9.385 -7.292 1.00 51.66 191 PRO A N 1
ATOM 1502 C CA . PRO A 1 191 ? 10.964 -10.222 -6.191 1.00 51.66 191 PRO A CA 1
ATOM 1503 C C . PRO A 1 191 ? 9.714 -10.575 -5.384 1.00 51.66 191 PRO A C 1
ATOM 1505 O O . PRO A 1 191 ? 9.226 -9.768 -4.584 1.00 51.66 191 PRO A O 1
ATOM 1508 N N . THR A 1 192 ? 9.188 -11.786 -5.578 1.00 56.31 192 THR A N 1
ATOM 1509 C CA . THR A 1 192 ? 8.334 -12.426 -4.575 1.00 56.31 192 THR A CA 1
ATOM 1510 C C . THR A 1 192 ? 9.018 -12.247 -3.223 1.00 56.31 192 THR A C 1
ATOM 1512 O O . THR A 1 192 ? 10.222 -12.477 -3.104 1.00 56.31 192 THR A O 1
ATOM 1515 N N . ALA A 1 193 ? 8.283 -11.760 -2.220 1.00 52.12 193 ALA A N 1
ATOM 1516 C CA . ALA A 1 193 ? 8.833 -11.181 -0.989 1.00 52.12 193 ALA A CA 1
ATOM 1517 C C . ALA A 1 193 ? 9.841 -12.070 -0.220 1.00 52.12 193 ALA A C 1
ATOM 1519 O O . ALA A 1 193 ? 10.579 -11.558 0.621 1.00 52.12 193 ALA A O 1
ATOM 1520 N N . LEU A 1 194 ? 9.913 -13.369 -0.530 1.00 51.50 194 LEU A N 1
ATOM 1521 C CA . LEU A 1 194 ? 10.889 -14.308 0.018 1.00 51.50 194 LEU A CA 1
ATOM 1522 C C . LEU A 1 194 ? 12.322 -14.185 -0.538 1.00 51.50 194 LEU A C 1
ATOM 1524 O O . LEU A 1 194 ? 13.247 -14.566 0.175 1.00 51.50 194 LEU A O 1
ATOM 1528 N N . ASP A 1 195 ? 12.556 -13.626 -1.731 1.00 52.28 195 ASP A N 1
ATOM 1529 C CA . ASP A 1 195 ? 13.861 -13.797 -2.409 1.00 52.28 195 ASP A CA 1
ATOM 1530 C C . ASP A 1 195 ? 14.815 -12.592 -2.370 1.00 52.28 195 ASP A C 1
ATOM 1532 O O . ASP A 1 195 ? 15.975 -12.679 -2.784 1.00 52.28 195 ASP A O 1
ATOM 1536 N N . ARG A 1 196 ? 14.398 -11.464 -1.777 1.00 52.66 196 ARG A N 1
ATOM 1537 C CA . ARG A 1 196 ? 15.249 -10.257 -1.694 1.00 52.66 196 ARG A CA 1
ATOM 1538 C C . ARG A 1 196 ? 16.558 -10.468 -0.924 1.00 52.66 196 ARG A 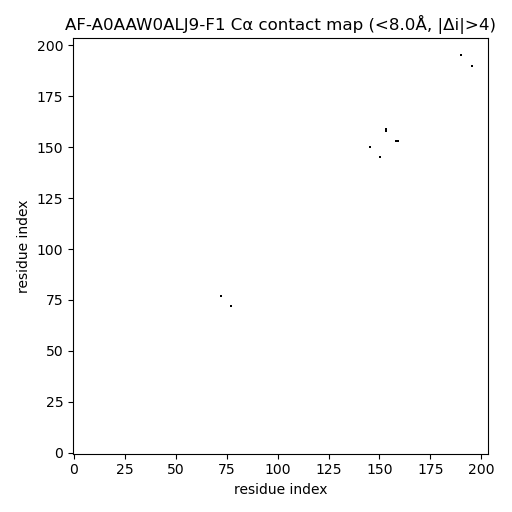C 1
ATOM 1540 O O . ARG A 1 196 ? 17.505 -9.720 -1.140 1.00 52.66 196 ARG A O 1
ATOM 1547 N N . LYS A 1 197 ? 16.630 -11.454 -0.020 1.00 52.06 197 LYS A N 1
ATOM 1548 C CA . LYS A 1 197 ? 17.842 -11.730 0.775 1.00 52.06 197 LYS A CA 1
ATOM 1549 C C . LYS A 1 197 ? 18.845 -12.645 0.066 1.00 52.06 197 LYS A C 1
ATOM 1551 O O . LYS A 1 197 ? 20.028 -12.554 0.368 1.00 52.06 197 LYS A O 1
ATOM 1556 N N . ARG A 1 198 ? 18.401 -13.493 -0.868 1.00 54.56 198 ARG A N 1
ATOM 1557 C CA . ARG A 1 198 ? 19.279 -14.427 -1.597 1.00 54.56 198 ARG A CA 1
ATOM 1558 C C . ARG A 1 198 ? 19.920 -13.788 -2.826 1.00 54.56 198 ARG A C 1
ATOM 1560 O O . ARG A 1 198 ? 21.085 -14.043 -3.102 1.00 54.56 198 ARG A O 1
ATOM 1567 N N . LEU A 1 199 ? 19.215 -12.874 -3.493 1.00 52.44 199 LEU A N 1
ATOM 1568 C CA . LEU A 1 199 ? 19.722 -12.180 -4.683 1.00 52.44 199 LEU A CA 1
ATOM 1569 C C . LEU A 1 199 ? 20.926 -11.259 -4.420 1.00 52.44 199 LEU A C 1
ATOM 1571 O O . LEU A 1 199 ? 21.740 -11.061 -5.314 1.00 52.44 199 LEU A O 1
ATOM 1575 N N . VAL A 1 200 ? 21.092 -10.742 -3.198 1.00 55.00 200 VAL A N 1
ATOM 1576 C CA . VAL A 1 200 ? 22.262 -9.914 -2.835 1.00 55.00 200 VAL A CA 1
ATOM 1577 C C . VAL A 1 200 ? 23.540 -10.753 -2.682 1.00 55.00 200 VAL A C 1
ATOM 1579 O O . VAL A 1 200 ? 24.630 -10.217 -2.836 1.00 55.00 200 VAL A O 1
ATOM 1582 N N . ILE A 1 201 ? 23.418 -12.060 -2.423 1.00 53.50 201 ILE A N 1
ATOM 1583 C CA . ILE A 1 201 ? 24.561 -12.975 -2.251 1.00 53.50 201 ILE A CA 1
ATOM 1584 C C . ILE A 1 201 ? 25.083 -13.485 -3.604 1.00 53.50 201 ILE A C 1
ATOM 1586 O O . ILE A 1 201 ? 26.244 -13.842 -3.702 1.00 53.50 201 ILE A O 1
ATOM 1590 N N . LEU A 1 202 ? 24.256 -13.488 -4.654 1.00 48.16 202 LEU A N 1
ATOM 1591 C CA . LEU A 1 202 ? 24.657 -13.943 -5.996 1.00 48.16 202 LEU A CA 1
ATOM 1592 C C . LEU A 1 202 ? 25.230 -12.828 -6.887 1.00 48.16 202 LEU A C 1
ATOM 1594 O O . LEU A 1 202 ? 25.679 -13.103 -7.995 1.00 48.16 202 LEU A O 1
ATOM 1598 N N . LEU A 1 203 ? 25.179 -11.574 -6.431 1.00 50.31 203 LEU A N 1
ATOM 1599 C CA . LEU A 1 203 ? 25.681 -10.399 -7.157 1.00 50.31 203 LEU A CA 1
ATOM 1600 C C . LEU A 1 203 ? 26.975 -9.819 -6.555 1.00 50.31 203 LEU A C 1
ATOM 1602 O O . LEU A 1 203 ? 27.432 -8.773 -7.015 1.00 50.31 203 LEU A O 1
ATOM 1606 N N . TYR A 1 204 ? 27.544 -10.490 -5.550 1.00 43.75 204 TYR A N 1
ATOM 1607 C CA . TYR A 1 204 ? 28.879 -10.253 -4.993 1.00 43.75 204 TYR A CA 1
ATOM 1608 C C . TYR A 1 204 ? 29.765 -11.458 -5.291 1.00 43.75 204 TYR A C 1
ATOM 1610 O O . TYR A 1 204 ? 30.956 -11.228 -5.591 1.00 43.75 204 TYR A O 1
#

Solvent-accessible surface area (backbone atoms only — not comparable to full-atom values): 13047 Å² total; per-residue (Å²): 137,87,84,81,82,85,80,85,87,85,69,76,77,64,57,64,61,62,60,68,68,69,79,81,74,83,76,82,83,78,78,81,80,88,70,87,70,76,77,74,74,86,72,73,78,80,73,75,82,75,79,93,72,78,90,71,77,95,72,75,84,72,74,77,76,69,72,78,77,76,76,81,71,53,70,66,59,52,51,53,51,52,51,52,51,52,53,50,52,54,52,52,55,50,52,54,52,48,54,50,51,50,52,52,50,54,49,52,51,52,52,51,52,55,50,53,51,51,50,52,52,51,50,53,50,51,51,52,52,50,54,49,50,57,50,52,54,52,50,53,52,52,51,54,50,52,51,73,73,72,54,76,82,80,88,50,79,71,60,58,53,57,53,51,52,56,51,51,54,53,51,49,55,51,50,54,52,52,50,52,54,48,52,52,52,51,58,69,72,61,61,57,88,84,46,70,75,58,59,64,67,78,77,110

Radius of gyration: 40.52 Å; Cα contacts (8 Å, |Δi|>4): 5; chains: 1; bounding box: 79×58×127 Å